Protein AF-0000000087412757 (afdb_homodimer)

Secondary structure (DSSP, 8-state):
-HHHHHHHHHHTEEEEEEEEEEEETTEEEEEETTEEEEE---GGGT---SS--HHHHHHHHHHHHHHHHHHHHHHHHT-EEEEEEEEEEEEEEHHHHHTSSSS-SSEEEEEEEEEEEEEE-GGGHHHHHHHHHHH-HHHHHHHHTT-EEEEEEEE-/-HHHHHHHHGGGEEEEEEEEEEEETTEEEEEETTEEEEE---GGGT---SS--HHHHHHHHHHHHHHHHHHHHHHHHT-EEEEEEEEEEEEEEHHHHHTSSSS-SSEEEEEEEEEEEEEE-GGGHHHHHHHHHHH-HHHHHHHHTT-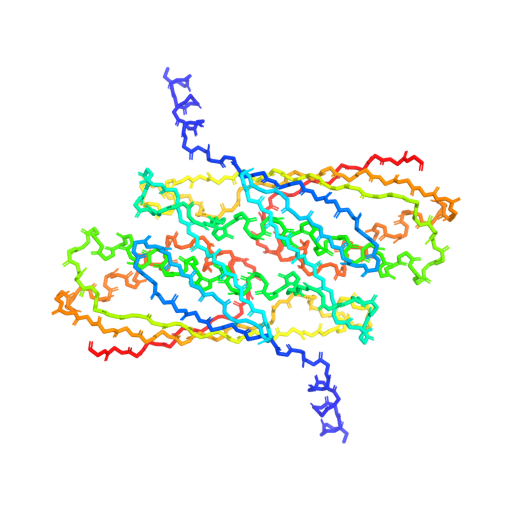EEEEEEEE-

Nearest PDB structures (foldseek):
  2onf-assembly1_B  TM=8.665E-01  e=7.918E-11  Thermoplasma acidophilum
  2opl-assembly1_A  TM=8.112E-01  e=2.663E-11  Geobacter sulfurreducens
  2pn2-assembly1_A-2  TM=8.115E-01  e=3.261E-09  Psychrobacter arcticus 273-4
  6mjn-assembly2_C  TM=7.004E-01  e=3.953E-09  Legionella pneumophila
  9jxc-assembly2_C  TM=6.998E-01  e=2.705E-08  Acinetobacter baumannii

Foldseek 3Di:
DVVVCVVVVVVPDDDWDWDWDDPDQQWIWIDTDPDIDIAWDDVVVRTDPPHHHPQVVLVVVLQVLLVVLLVVVCVVQVWAWPDKDKDKDFDADCCQVVVNDDDHRHTQEMEMEMETETPDDVVCVVVSVVVSCVPRPSNVVCVVVVHHYHYHYDYD/DVVVVVVVVVVPDDDWDWDWDDPDQQWIWIDTDPDIDIAWDDVVVRTDPPHHHPQVVLVVVLQVLLVVLLVVVCVVQVWAWPDKDKDKDFDADCCQVVVNDDDHRHTQEMEMEMETETPDDVVCVVVSVVVSCVPRPSNVVCVVVVHHYHYHYDYD

Sequence (312 aa):
MTQIIENEATKEIRKVRARTEWKGNMETVHHVRDFSFTIDEPEKIGGTNKGPTPLEYVLGSYNGCLQVVIETIARELGIRIANISLESTGNVDRRGMFGTADVSPHFQQIITTIDIAIAEGKEKLDELKEKLYQRCPMYNLIKDAQIKQEIIWNVKMTQIIENEATKEIRKVRARTEWKGNMETVHHVRDFSFTIDEPEKIGGTNKGPTPLEYVLGSYNGCLQVVIETIARELGIRIANISLESTGNVDRRGMFGTADVSPHFQQIITTIDIAIAEGKEKLDELKEKLYQRCPMYNLIKDAQIKQEIIWNVK

Radius of gyration: 19.91 Å; Cα contacts (8 Å, |Δi|>4): 705; chains: 2; bounding box: 53×59×48 Å

Structure (mmCIF, N/CA/C/O backbone):
data_AF-0000000087412757-model_v1
#
loop_
_entity.id
_entity.type
_entity.pdbx_description
1 polymer 'OsmC family protein'
#
loop_
_atom_site.group_PDB
_atom_site.id
_atom_site.type_symbol
_atom_site.label_atom_id
_atom_site.label_alt_id
_atom_site.label_comp_id
_atom_site.label_asym_id
_atom_site.label_entity_id
_atom_site.label_seq_id
_atom_site.pdbx_PDB_ins_code
_atom_site.Cartn_x
_atom_site.Cartn_y
_atom_site.Cartn_z
_atom_site.occupancy
_atom_site.B_iso_or_equiv
_atom_site.auth_seq_id
_atom_site.auth_comp_id
_atom_site.auth_asym_id
_atom_site.auth_atom_id
_atom_site.pdbx_PDB_model_num
ATOM 1 N N . MET A 1 1 ? 11.727 -22.672 28.484 1 28.22 1 MET A N 1
ATOM 2 C CA . MET A 1 1 ? 10.906 -22.984 27.312 1 28.22 1 MET A CA 1
ATOM 3 C C . MET A 1 1 ? 10.32 -21.703 26.703 1 28.22 1 MET A C 1
ATOM 5 O O . MET A 1 1 ? 9.992 -21.672 25.516 1 28.22 1 MET A O 1
ATOM 9 N N . THR A 1 2 ? 9.844 -20.891 27.531 1 35.94 2 THR A N 1
ATOM 10 C CA . THR A 1 2 ? 9.219 -19.625 27.234 1 35.94 2 THR A CA 1
ATOM 11 C C . THR A 1 2 ? 10.203 -18.688 26.547 1 35.94 2 THR A C 1
ATOM 13 O O . THR A 1 2 ? 9.828 -17.953 25.625 1 35.94 2 THR A O 1
ATOM 16 N N . GLN A 1 3 ? 11.312 -18.609 27.016 1 37.16 3 GLN A N 1
ATOM 17 C CA . GLN A 1 3 ? 12.383 -17.734 26.547 1 37.16 3 GLN A CA 1
ATOM 18 C C . GLN A 1 3 ? 12.805 -18.094 25.125 1 37.16 3 GLN A C 1
ATOM 20 O O . GLN A 1 3 ? 13.273 -17.234 24.375 1 37.16 3 GLN A O 1
ATOM 25 N N . ILE A 1 4 ? 12.969 -19.359 24.781 1 37.16 4 ILE A N 1
ATOM 26 C CA . ILE A 1 4 ? 13.352 -19.859 23.469 1 37.16 4 ILE A CA 1
ATOM 27 C C . ILE A 1 4 ? 12.289 -19.469 22.438 1 37.16 4 ILE A C 1
ATOM 29 O O . ILE A 1 4 ? 12.617 -19.156 21.297 1 37.16 4 ILE A O 1
ATOM 33 N N . ILE A 1 5 ? 10.938 -19.5 22.719 1 38.5 5 ILE A N 1
ATOM 34 C CA . ILE A 1 5 ? 9.797 -19.141 21.891 1 38.5 5 ILE A CA 1
ATOM 35 C C . ILE A 1 5 ? 9.82 -17.641 21.609 1 38.5 5 ILE A C 1
ATOM 37 O O . ILE A 1 5 ? 9.438 -17.188 20.516 1 38.5 5 ILE A O 1
ATOM 41 N N . GLU A 1 6 ? 10.016 -16.859 22.609 1 41.53 6 GLU A N 1
ATOM 42 C CA . GLU A 1 6 ? 10.172 -15.414 22.422 1 41.53 6 GLU A CA 1
ATOM 43 C C . GLU A 1 6 ? 11.32 -15.094 21.484 1 41.53 6 GLU A C 1
ATOM 45 O O . GLU A 1 6 ? 11.234 -14.172 20.672 1 41.53 6 GLU A O 1
ATOM 50 N N . ASN A 1 7 ? 12.375 -15.742 21.547 1 45.16 7 ASN A N 1
ATOM 51 C CA . ASN A 1 7 ? 13.609 -15.578 20.781 1 45.16 7 ASN A CA 1
ATOM 52 C C . ASN A 1 7 ? 13.445 -16.031 19.328 1 45.16 7 ASN A C 1
ATOM 54 O O . ASN A 1 7 ? 14 -15.43 18.422 1 45.16 7 ASN A O 1
ATOM 58 N N . GLU A 1 8 ? 12.758 -17.266 19.125 1 42.16 8 GLU A N 1
ATOM 59 C CA . GLU A 1 8 ? 12.461 -17.766 17.781 1 42.16 8 GLU A CA 1
ATOM 60 C C . GLU A 1 8 ? 11.461 -16.859 17.078 1 42.16 8 GLU A C 1
ATOM 62 O O . GLU A 1 8 ? 11.531 -16.688 15.852 1 42.16 8 GLU A O 1
ATOM 67 N N . ALA A 1 9 ? 10.375 -16.5 17.797 1 48.16 9 ALA A N 1
ATOM 68 C CA . ALA A 1 9 ? 9.344 -15.562 17.344 1 48.16 9 ALA A CA 1
ATOM 69 C C . ALA A 1 9 ? 9.969 -14.25 16.859 1 48.16 9 ALA A C 1
ATOM 71 O O . ALA A 1 9 ? 9.523 -13.672 15.867 1 48.16 9 ALA A O 1
ATOM 72 N N . THR A 1 10 ? 10.984 -13.766 17.547 1 59.28 10 THR A N 1
ATOM 73 C CA . THR A 1 10 ? 11.648 -12.523 17.172 1 59.28 10 THR A CA 1
ATOM 74 C C . THR A 1 10 ? 12.414 -12.695 15.867 1 59.28 10 THR A C 1
ATOM 76 O O . THR A 1 10 ? 12.586 -11.734 15.109 1 59.28 10 THR A O 1
ATOM 79 N N . LYS A 1 11 ? 12.68 -14.047 15.672 1 69.12 11 LYS A N 1
ATOM 80 C CA . LYS A 1 11 ? 13.516 -14.305 14.5 1 69.12 11 LYS A CA 1
ATOM 81 C C . LYS A 1 11 ? 12.688 -14.297 13.219 1 69.12 11 LYS A C 1
ATOM 83 O O . LYS A 1 11 ? 13.227 -14.086 12.125 1 69.12 11 LYS A O 1
ATOM 88 N N . GLU A 1 12 ? 11.453 -14.211 13.352 1 90.12 12 GLU A N 1
ATOM 89 C CA . GLU A 1 12 ? 10.609 -14.328 12.172 1 90.12 12 GLU A CA 1
ATOM 90 C C . GLU A 1 12 ? 9.938 -13 11.828 1 90.12 12 GLU A C 1
ATOM 92 O O . GLU A 1 12 ? 9.273 -12.883 10.797 1 90.12 12 GLU A O 1
ATOM 97 N N . ILE A 1 13 ? 10.25 -12.062 12.695 1 95.31 13 ILE A N 1
ATOM 98 C CA . ILE A 1 13 ? 9.648 -10.758 12.461 1 95.31 13 ILE A CA 1
ATOM 99 C C . ILE A 1 13 ? 10.594 -9.906 11.609 1 95.31 13 ILE A C 1
ATOM 101 O O . ILE A 1 13 ? 11.727 -9.641 12 1 95.31 13 ILE A O 1
ATOM 105 N N . ARG A 1 14 ? 10.102 -9.531 10.445 1 96 14 ARG A N 1
ATOM 106 C CA . ARG A 1 14 ? 10.828 -8.609 9.57 1 96 14 ARG A CA 1
ATOM 107 C C . ARG A 1 14 ? 10.422 -7.164 9.836 1 96 14 ARG A C 1
ATOM 109 O O . ARG A 1 14 ? 9.234 -6.855 9.922 1 96 14 ARG A O 1
ATOM 116 N N . LYS A 1 15 ? 11.523 -6.324 9.969 1 97.94 15 LYS A N 1
ATOM 117 C CA . LYS A 1 15 ? 11.273 -4.895 10.109 1 97.94 15 LYS A CA 1
ATOM 118 C C . LYS A 1 15 ? 11.391 -4.18 8.766 1 97.94 15 LYS A C 1
ATOM 120 O O . LYS A 1 15 ? 12.391 -4.328 8.062 1 97.94 15 LYS A O 1
ATOM 125 N N . VAL A 1 16 ? 10.336 -3.465 8.391 1 98.75 16 VAL A N 1
ATOM 126 C CA . VAL A 1 16 ? 10.336 -2.578 7.234 1 98.75 16 VAL A CA 1
ATOM 127 C C . VAL A 1 16 ? 10.438 -1.126 7.695 1 98.75 16 VAL A C 1
ATOM 129 O O . VAL A 1 16 ? 9.727 -0.71 8.617 1 98.75 16 VAL A O 1
ATOM 132 N N . ARG A 1 17 ? 11.352 -0.378 7.074 1 98.88 17 ARG A N 1
ATOM 133 C CA . ARG A 1 17 ? 11.555 1.014 7.461 1 98.88 17 ARG A CA 1
ATOM 134 C C . ARG A 1 17 ? 11.469 1.938 6.25 1 98.88 17 ARG A C 1
ATOM 136 O O . ARG A 1 17 ? 11.977 1.607 5.176 1 98.88 17 ARG A O 1
ATOM 143 N N . ALA A 1 18 ? 10.82 3.051 6.473 1 98.94 18 ALA A N 1
ATOM 144 C CA . ALA A 1 18 ? 10.758 4.094 5.453 1 98.94 18 ALA A CA 1
ATOM 145 C C . ALA A 1 18 ? 10.969 5.477 6.07 1 98.94 18 ALA A C 1
ATOM 147 O O . ALA A 1 18 ? 10.328 5.824 7.062 1 98.94 18 ALA A O 1
ATOM 148 N N . ARG A 1 19 ? 11.867 6.203 5.473 1 98.94 19 ARG A N 1
ATOM 149 C CA . ARG A 1 19 ? 12.109 7.598 5.832 1 98.94 19 ARG A CA 1
ATOM 150 C C . ARG A 1 19 ? 11.664 8.531 4.715 1 98.94 19 ARG A C 1
ATOM 152 O O . ARG A 1 19 ? 11.961 8.297 3.541 1 98.94 19 ARG A O 1
ATOM 159 N N . THR A 1 20 ? 11.016 9.555 5.129 1 98.88 20 THR A N 1
ATOM 160 C CA . THR A 1 20 ? 10.414 10.438 4.133 1 98.88 20 THR A CA 1
ATOM 161 C C . THR A 1 20 ? 10.898 11.867 4.312 1 98.88 20 THR A C 1
ATOM 163 O O . THR A 1 20 ? 10.898 12.391 5.43 1 98.88 20 THR A O 1
ATOM 166 N N . GLU A 1 21 ? 11.242 12.414 3.211 1 98.56 21 GLU A N 1
ATOM 167 C CA . GLU A 1 21 ? 11.609 13.82 3.137 1 98.56 21 GLU A CA 1
ATOM 168 C C . GLU A 1 21 ? 10.57 14.625 2.35 1 98.56 21 GLU A C 1
ATOM 170 O O . GLU A 1 21 ? 10.125 14.188 1.287 1 98.56 21 GLU A O 1
ATOM 175 N N . TRP A 1 22 ? 10.297 15.742 2.896 1 98.62 22 TRP A N 1
ATOM 176 C CA . TRP A 1 22 ? 9.344 16.656 2.268 1 98.62 22 TRP A CA 1
ATOM 177 C C . TRP A 1 22 ? 10.047 17.594 1.3 1 98.62 22 TRP A C 1
ATOM 179 O O . TRP A 1 22 ? 11.078 18.188 1.64 1 98.62 22 TRP A O 1
ATOM 189 N N . LYS A 1 23 ? 9.461 17.734 0.087 1 98.31 23 LYS A N 1
ATOM 190 C CA . LYS A 1 23 ? 10.055 18.625 -0.91 1 98.31 23 LYS A CA 1
ATOM 191 C C . LYS A 1 23 ? 9.148 19.812 -1.19 1 98.31 23 LYS A C 1
ATOM 193 O O . LYS A 1 23 ? 9.477 20.672 -2.01 1 98.31 23 LYS A O 1
ATOM 198 N N . GLY A 1 24 ? 8.016 19.844 -0.51 1 97.06 24 GLY A N 1
ATOM 199 C CA . GLY A 1 24 ? 7.027 20.875 -0.76 1 97.06 24 GLY A CA 1
ATOM 200 C C . GLY A 1 24 ? 6.008 20.484 -1.816 1 97.06 24 GLY A C 1
ATOM 201 O O . GLY A 1 24 ? 6.238 19.562 -2.6 1 97.06 24 GLY A O 1
ATOM 202 N N . ASN A 1 25 ? 4.82 21.125 -1.763 1 97.75 25 ASN A N 1
ATOM 203 C CA . ASN A 1 25 ? 3.77 20.953 -2.76 1 97.75 25 ASN A CA 1
ATOM 204 C C . ASN A 1 25 ? 3.396 19.484 -2.93 1 97.75 25 ASN A C 1
ATOM 206 O O . ASN A 1 25 ? 3.348 18.969 -4.051 1 97.75 25 ASN A O 1
ATOM 210 N N . MET A 1 26 ? 3.305 18.766 -1.856 1 98.25 26 MET A N 1
ATOM 211 C CA . MET A 1 26 ? 2.809 17.406 -1.747 1 98.25 26 MET A CA 1
ATOM 212 C C . MET A 1 26 ? 3.83 16.406 -2.287 1 98.25 26 MET A C 1
ATOM 214 O O . MET A 1 26 ? 3.586 15.203 -2.287 1 98.25 26 MET A O 1
ATOM 218 N N . GLU A 1 27 ? 5.012 16.969 -2.764 1 98.81 27 GLU A N 1
ATOM 219 C CA . GLU A 1 27 ? 6.078 16.078 -3.221 1 98.81 27 GLU A CA 1
ATOM 220 C C . GLU A 1 27 ? 6.914 15.57 -2.049 1 98.81 27 GLU A C 1
ATOM 222 O O . GLU A 1 27 ? 7.297 16.344 -1.171 1 98.81 27 GLU A O 1
ATOM 227 N N . THR A 1 28 ? 7.145 14.25 -2.057 1 98.88 28 THR A N 1
ATOM 228 C CA . THR A 1 28 ? 7.988 13.641 -1.034 1 98.88 28 THR A CA 1
ATOM 229 C C . THR A 1 28 ? 8.93 12.609 -1.651 1 98.88 28 THR A C 1
ATOM 231 O O . THR A 1 28 ? 8.609 12.016 -2.684 1 98.88 28 THR A O 1
ATOM 234 N N . VAL A 1 29 ? 10.07 12.445 -1.007 1 98.94 29 VAL A N 1
ATOM 235 C CA . VAL A 1 29 ? 11.008 11.383 -1.348 1 98.94 29 VAL A CA 1
ATOM 236 C C . VAL A 1 29 ? 11.086 10.367 -0.205 1 98.94 29 VAL A C 1
ATOM 238 O O . VAL A 1 29 ? 11.234 10.75 0.959 1 98.94 29 VAL A O 1
ATOM 241 N N . HIS A 1 30 ? 10.984 9.133 -0.553 1 98.94 30 HIS A N 1
ATOM 242 C CA . HIS A 1 30 ? 10.945 8.047 0.415 1 98.94 30 HIS A CA 1
ATOM 243 C C . HIS A 1 30 ? 12.164 7.137 0.268 1 98.94 30 HIS A C 1
ATOM 245 O O . HIS A 1 30 ? 12.461 6.664 -0.832 1 98.94 30 HIS A O 1
ATOM 251 N N . HIS A 1 31 ? 12.797 6.949 1.371 1 98.94 31 HIS A N 1
ATOM 252 C CA . HIS A 1 31 ? 13.984 6.105 1.414 1 98.94 31 HIS A CA 1
ATOM 253 C C . HIS A 1 31 ? 13.703 4.789 2.127 1 98.94 31 HIS A C 1
ATOM 255 O O . HIS A 1 31 ? 13.242 4.785 3.273 1 98.94 31 HIS A O 1
ATOM 261 N N . VAL A 1 32 ? 13.984 3.672 1.421 1 98.81 32 VAL A N 1
ATOM 262 C CA . VAL A 1 32 ? 13.859 2.32 1.96 1 98.81 32 VAL A CA 1
ATOM 263 C C . VAL A 1 32 ? 15.102 1.508 1.601 1 98.81 32 VAL A C 1
ATOM 265 O O . VAL A 1 32 ? 15.422 1.339 0.422 1 98.81 32 VAL A O 1
ATOM 268 N N . ARG A 1 33 ? 15.773 0.99 2.57 1 97.94 33 ARG A N 1
ATOM 269 C CA . ARG A 1 33 ? 17.062 0.345 2.371 1 97.94 33 ARG A CA 1
ATOM 270 C C . ARG A 1 33 ? 17.969 1.188 1.471 1 97.94 33 ARG A C 1
ATOM 272 O O . ARG A 1 33 ? 18.406 2.271 1.862 1 97.94 33 ARG A O 1
ATOM 279 N N . ASP A 1 34 ? 18.359 0.656 0.34 1 97.94 34 ASP A N 1
ATOM 280 C CA . ASP A 1 34 ? 19.266 1.346 -0.564 1 97.94 34 ASP A CA 1
ATOM 281 C C . ASP A 1 34 ? 18.516 1.969 -1.737 1 97.94 34 ASP A C 1
ATOM 283 O O . ASP A 1 34 ? 19.125 2.324 -2.752 1 97.94 34 ASP A O 1
ATOM 287 N N . PHE A 1 35 ? 17.203 2.109 -1.614 1 98.88 35 PHE A N 1
ATOM 288 C CA . PHE A 1 35 ? 16.375 2.646 -2.691 1 98.88 35 PHE A CA 1
ATOM 289 C C . PHE A 1 35 ? 15.695 3.936 -2.258 1 98.88 35 PHE A C 1
ATOM 291 O O . PHE A 1 35 ? 15.633 4.242 -1.064 1 98.88 35 PHE A O 1
ATOM 298 N N . SER A 1 36 ? 15.273 4.691 -3.262 1 98.88 36 SER A N 1
ATOM 299 C CA . SER A 1 36 ? 14.414 5.848 -3.033 1 98.88 36 SER A CA 1
ATOM 300 C C . SER A 1 36 ? 13.383 6 -4.148 1 98.88 36 SER A C 1
ATOM 302 O O . SER A 1 36 ? 13.594 5.52 -5.262 1 98.88 36 SER A O 1
ATOM 304 N N . PHE A 1 37 ? 12.266 6.578 -3.807 1 98.94 37 PHE A N 1
ATOM 305 C CA . PHE A 1 37 ? 11.25 6.875 -4.809 1 98.94 37 PHE A CA 1
ATOM 306 C C . PHE A 1 37 ? 10.469 8.125 -4.434 1 98.94 37 PHE A C 1
ATOM 308 O O . PHE A 1 37 ? 10.43 8.516 -3.266 1 98.94 37 PHE A O 1
ATOM 315 N N . THR A 1 38 ? 9.883 8.734 -5.496 1 98.94 38 THR A N 1
ATOM 316 C CA . THR A 1 38 ? 9.148 9.984 -5.336 1 98.94 38 THR A CA 1
ATOM 317 C C . THR A 1 38 ? 7.645 9.742 -5.371 1 98.94 38 THR A C 1
ATOM 319 O O . THR A 1 38 ? 7.156 8.969 -6.199 1 98.94 38 THR A O 1
ATOM 322 N N . ILE A 1 39 ? 6.957 10.312 -4.406 1 98.94 39 ILE A N 1
ATOM 323 C CA . ILE A 1 39 ? 5.5 10.383 -4.422 1 98.94 39 ILE A CA 1
ATOM 324 C C . ILE A 1 39 ? 5.059 11.828 -4.66 1 98.94 39 ILE A C 1
ATOM 326 O O . ILE A 1 39 ? 5.66 12.766 -4.133 1 98.94 39 ILE A O 1
ATOM 330 N N . ASP A 1 40 ? 4.051 11.977 -5.527 1 98.88 40 ASP A N 1
ATOM 331 C CA . ASP A 1 40 ? 3.504 13.305 -5.777 1 98.88 40 ASP A CA 1
ATOM 332 C C . ASP A 1 40 ? 2.029 13.227 -6.168 1 98.88 40 ASP A C 1
ATOM 334 O O . ASP A 1 40 ? 1.481 12.133 -6.324 1 98.88 40 ASP A O 1
ATOM 338 N N . GLU A 1 41 ? 1.412 14.359 -6.156 1 98.62 41 GLU A N 1
ATOM 339 C CA . GLU A 1 41 ? 0.028 14.477 -6.605 1 98.62 41 GLU A CA 1
ATOM 340 C C . GLU A 1 41 ? -0.06 15.273 -7.906 1 98.62 41 GLU A C 1
ATOM 342 O O . GLU A 1 41 ? 0.86 16.016 -8.25 1 98.62 41 GLU A O 1
ATOM 347 N N . PRO A 1 42 ? -1.193 15.078 -8.617 1 97.94 42 PRO A N 1
ATOM 348 C CA . PRO A 1 42 ? -1.396 15.883 -9.82 1 97.94 42 PRO A CA 1
ATOM 349 C C . PRO A 1 42 ? -1.463 17.375 -9.531 1 97.94 42 PRO A C 1
ATOM 351 O O . PRO A 1 42 ? -1.832 17.781 -8.422 1 97.94 42 PRO A O 1
ATOM 354 N N . GLU A 1 43 ? -1.2 18.172 -10.539 1 97.81 43 GLU A N 1
ATOM 355 C CA . GLU A 1 43 ? -1.201 19.625 -10.383 1 97.81 43 GLU A CA 1
ATOM 356 C C . GLU A 1 43 ? -2.586 20.141 -10 1 97.81 43 GLU A C 1
ATOM 358 O O . GLU A 1 43 ? -2.711 21.109 -9.25 1 97.81 43 GLU A O 1
ATOM 363 N N . LYS A 1 44 ? -3.623 19.5 -10.445 1 95.69 44 LYS A N 1
ATOM 364 C CA . LYS A 1 44 ? -5 19.953 -10.258 1 95.69 44 LYS A CA 1
ATOM 365 C C . LYS A 1 44 ? -5.367 19.969 -8.773 1 95.69 44 LYS A C 1
ATOM 367 O O . LYS A 1 44 ? -6.285 20.688 -8.367 1 95.69 44 LYS A O 1
ATOM 372 N N . ILE A 1 45 ? -4.578 19.219 -7.969 1 94.25 45 ILE A N 1
ATOM 373 C CA . ILE A 1 45 ? -4.938 19.203 -6.555 1 94.25 45 ILE A CA 1
ATOM 374 C C . ILE A 1 45 ? -3.781 19.75 -5.723 1 94.25 45 ILE A C 1
ATOM 376 O O . ILE A 1 45 ? -3.729 19.531 -4.508 1 94.25 45 ILE A O 1
ATOM 380 N N . GLY A 1 46 ? -2.807 20.312 -6.387 1 96 46 GLY A N 1
ATOM 381 C CA . GLY A 1 46 ? -1.812 21.078 -5.641 1 96 46 GLY A CA 1
ATOM 382 C C . GLY A 1 46 ? -0.424 20.469 -5.711 1 96 46 GLY A C 1
ATOM 383 O O . GLY A 1 46 ? 0.534 21.031 -5.184 1 96 46 GLY A O 1
ATOM 384 N N . GLY A 1 47 ? -0.275 19.312 -6.375 1 98.31 47 GLY A N 1
ATOM 385 C CA . GLY A 1 47 ? 1.034 18.703 -6.535 1 98.31 47 GLY A CA 1
ATOM 386 C C . GLY A 1 47 ? 1.792 19.219 -7.742 1 98.31 47 GLY A C 1
ATOM 387 O O . GLY A 1 47 ? 1.448 20.266 -8.297 1 98.31 47 GLY A O 1
ATOM 388 N N . THR A 1 48 ? 2.953 18.484 -8.07 1 98.5 48 THR A N 1
ATOM 389 C CA . THR A 1 48 ? 3.791 18.875 -9.195 1 98.5 48 THR A CA 1
ATOM 390 C C . THR A 1 48 ? 3.879 17.734 -10.219 1 98.5 48 THR A C 1
ATOM 392 O O . THR A 1 48 ? 4.613 17.844 -11.203 1 98.5 48 THR A O 1
ATOM 395 N N . ASN A 1 49 ? 3.23 16.672 -9.992 1 98.56 49 ASN A N 1
ATOM 396 C CA . ASN A 1 49 ? 3.121 15.516 -10.883 1 98.56 49 ASN A CA 1
ATOM 397 C C . ASN A 1 49 ? 4.492 14.945 -11.227 1 98.56 49 ASN A C 1
ATOM 399 O O . ASN A 1 49 ? 4.758 14.609 -12.383 1 98.56 49 ASN A O 1
ATOM 403 N N . LYS A 1 50 ? 5.336 14.766 -10.25 1 98.69 50 LYS A N 1
ATOM 404 C CA . LYS A 1 50 ? 6.691 14.281 -10.492 1 98.69 50 LYS A CA 1
ATOM 405 C C . LYS A 1 50 ? 6.82 12.805 -10.125 1 98.69 50 LYS A C 1
ATOM 407 O O . LYS A 1 50 ? 7.895 12.219 -10.266 1 98.69 50 LYS A O 1
ATOM 412 N N . GLY A 1 51 ? 5.77 12.211 -9.688 1 98.81 51 GLY A N 1
ATOM 413 C CA . GLY A 1 51 ? 5.715 10.797 -9.352 1 98.81 51 GLY A CA 1
ATOM 414 C C . GLY A 1 51 ? 4.301 10.281 -9.156 1 98.81 51 GLY A C 1
ATOM 415 O O . GLY A 1 51 ? 3.346 11.062 -9.18 1 98.81 51 GLY A O 1
ATOM 416 N N . PRO A 1 52 ? 4.164 8.953 -9.016 1 98.94 52 PRO A N 1
ATOM 417 C CA . PRO A 1 52 ? 2.854 8.375 -8.695 1 98.94 52 PRO A CA 1
ATOM 418 C C . PRO A 1 52 ? 2.295 8.891 -7.371 1 98.94 52 PRO A C 1
ATOM 420 O O . PRO A 1 52 ? 3.055 9.328 -6.504 1 98.94 52 PRO A O 1
ATOM 423 N N . THR A 1 53 ? 1.003 8.898 -7.234 1 98.88 53 THR A N 1
ATOM 424 C CA . THR A 1 53 ? 0.353 9.156 -5.957 1 98.88 53 THR A CA 1
ATOM 425 C C . THR A 1 53 ? 0.562 7.988 -4.996 1 98.88 53 THR A C 1
ATOM 427 O O . THR A 1 53 ? 0.963 6.898 -5.414 1 98.88 53 THR A O 1
ATOM 430 N N . PRO A 1 54 ? 0.306 8.227 -3.697 1 98.94 54 PRO A N 1
ATOM 431 C CA . PRO A 1 54 ? 0.412 7.109 -2.754 1 98.94 54 PRO A CA 1
ATOM 432 C C . PRO A 1 54 ? -0.439 5.906 -3.162 1 98.94 54 PRO A C 1
ATOM 434 O O . PRO A 1 54 ? 0.043 4.773 -3.152 1 98.94 54 PRO A O 1
ATOM 437 N N . LEU A 1 55 ? -1.671 6.102 -3.604 1 98.94 55 LEU A N 1
ATOM 438 C CA . LEU A 1 55 ? -2.582 4.996 -3.883 1 98.94 55 LEU A CA 1
ATOM 439 C C . LEU A 1 55 ? -2.211 4.301 -5.188 1 98.94 55 LEU A C 1
ATOM 441 O O . LEU A 1 55 ? -2.465 3.107 -5.355 1 98.94 55 LEU A O 1
ATOM 445 N N . GLU A 1 56 ? -1.561 5.031 -6.105 1 98.94 56 GLU A N 1
ATOM 446 C CA . GLU A 1 56 ? -1.02 4.391 -7.305 1 98.94 56 GLU A CA 1
ATOM 447 C C . GLU A 1 56 ? 0.108 3.426 -6.949 1 98.94 56 GLU A C 1
ATOM 449 O O . GLU A 1 56 ? 0.163 2.311 -7.473 1 98.94 56 GLU A O 1
ATOM 454 N N . TYR A 1 57 ? 0.994 3.846 -6.051 1 98.94 57 TYR A N 1
ATOM 455 C CA . TYR A 1 57 ? 2.027 2.941 -5.562 1 98.94 57 TYR A CA 1
ATOM 456 C C . TYR A 1 57 ? 1.412 1.741 -4.852 1 98.94 57 TYR A C 1
ATOM 458 O O . TYR A 1 57 ? 1.877 0.61 -5.012 1 98.94 57 TYR A O 1
ATOM 466 N N . VAL A 1 58 ? 0.396 1.967 -4.051 1 98.94 58 VAL A N 1
ATOM 467 C CA . VAL A 1 58 ? -0.246 0.894 -3.299 1 98.94 58 VAL A CA 1
ATOM 468 C C . VAL A 1 58 ? -0.837 -0.132 -4.262 1 98.94 58 VAL A C 1
ATOM 470 O O . VAL A 1 58 ? -0.646 -1.338 -4.09 1 98.94 58 VAL A O 1
ATOM 473 N N . LEU A 1 59 ? -1.513 0.348 -5.301 1 98.94 59 LEU A N 1
ATOM 474 C CA . LEU A 1 59 ? -2.131 -0.577 -6.242 1 98.94 59 LEU A CA 1
ATOM 475 C C . LEU A 1 59 ? -1.068 -1.343 -7.027 1 98.94 59 LEU A C 1
ATOM 477 O O . LEU A 1 59 ? -1.213 -2.543 -7.266 1 98.94 59 LEU A O 1
ATOM 481 N N . GLY A 1 60 ? -0.02 -0.671 -7.469 1 98.94 60 GLY A N 1
ATOM 482 C CA . GLY A 1 60 ? 1.098 -1.375 -8.078 1 98.94 60 GLY A CA 1
ATOM 483 C C . GLY A 1 60 ? 1.728 -2.404 -7.16 1 98.94 60 GLY A C 1
ATOM 484 O O . GLY A 1 60 ? 2.086 -3.498 -7.598 1 98.94 60 GLY A O 1
ATOM 485 N N . SER A 1 61 ? 1.873 -2.043 -5.898 1 98.94 61 SER A N 1
ATOM 486 C CA . SER A 1 61 ? 2.439 -2.951 -4.906 1 98.94 61 SER A CA 1
ATOM 487 C C . SER A 1 61 ? 1.536 -4.156 -4.68 1 98.94 61 SER A C 1
ATOM 489 O O . SER A 1 61 ? 2.02 -5.262 -4.426 1 98.94 61 SER A O 1
ATOM 491 N N . TYR A 1 62 ? 0.219 -3.936 -4.73 1 98.94 62 TYR A N 1
ATOM 492 C CA . TYR A 1 62 ? -0.759 -5.016 -4.699 1 98.94 62 TYR A CA 1
ATOM 493 C C . TYR A 1 62 ? -0.497 -6.023 -5.812 1 98.94 62 TYR A C 1
ATOM 495 O O . TYR A 1 62 ? -0.363 -7.223 -5.555 1 98.94 62 TYR A O 1
ATOM 503 N N . ASN A 1 63 ? -0.324 -5.523 -7.059 1 98.94 63 ASN A N 1
ATOM 504 C CA . ASN A 1 63 ? 0.023 -6.391 -8.18 1 98.94 63 ASN A CA 1
ATOM 505 C C . ASN A 1 63 ? 1.34 -7.121 -7.934 1 98.94 63 ASN A C 1
ATOM 507 O O . ASN A 1 63 ? 1.43 -8.336 -8.141 1 98.94 63 ASN A O 1
ATOM 511 N N . GLY A 1 64 ? 2.33 -6.34 -7.527 1 98.94 64 GLY A N 1
ATOM 512 C CA . GLY A 1 64 ? 3.645 -6.922 -7.297 1 98.94 64 GLY A CA 1
ATOM 513 C C . GLY A 1 64 ? 3.643 -8 -6.23 1 98.94 64 GLY A C 1
ATOM 514 O O . GLY A 1 64 ? 4.316 -9.023 -6.375 1 98.94 64 GLY A O 1
ATOM 515 N N . CYS A 1 65 ? 2.885 -7.781 -5.188 1 98.94 65 CYS A N 1
ATOM 516 C CA . CYS A 1 65 ? 2.791 -8.75 -4.102 1 98.94 65 CYS A CA 1
ATOM 517 C C . CYS A 1 65 ? 2.137 -10.039 -4.578 1 98.94 65 CYS A C 1
ATOM 519 O O . CYS A 1 65 ? 2.609 -11.133 -4.262 1 98.94 65 CYS A O 1
ATOM 521 N N . LEU A 1 66 ? 1.02 -9.914 -5.316 1 98.94 66 LEU A N 1
ATOM 522 C CA . LEU A 1 66 ? 0.394 -11.086 -5.918 1 98.94 66 LEU A CA 1
ATOM 523 C C . LEU A 1 66 ? 1.401 -11.867 -6.75 1 98.94 66 LEU A C 1
ATOM 525 O O . LEU A 1 66 ? 1.511 -13.094 -6.609 1 98.94 66 LEU A O 1
ATOM 529 N N . GLN A 1 67 ? 2.141 -11.172 -7.59 1 98.81 67 GLN A N 1
ATOM 530 C CA . GLN A 1 67 ? 3.076 -11.828 -8.492 1 98.81 67 GLN A CA 1
ATOM 531 C C . GLN A 1 67 ? 4.188 -12.531 -7.723 1 98.81 67 GLN A C 1
ATOM 533 O O . GLN A 1 67 ? 4.562 -13.664 -8.055 1 98.81 67 GLN A O 1
ATOM 538 N N . VAL A 1 68 ? 4.719 -11.883 -6.684 1 98.75 68 VAL A N 1
ATOM 539 C CA . VAL A 1 68 ? 5.781 -12.453 -5.867 1 98.75 68 VAL A CA 1
ATOM 540 C C . VAL A 1 68 ? 5.293 -13.75 -5.215 1 98.75 68 VAL A C 1
ATOM 542 O O . VAL A 1 68 ? 5.98 -14.773 -5.262 1 98.75 68 VAL A O 1
ATOM 545 N N . VAL A 1 69 ? 4.129 -13.703 -4.641 1 98.81 69 VAL A N 1
ATOM 546 C CA . VAL A 1 69 ? 3.621 -14.859 -3.91 1 98.81 69 VAL A CA 1
ATOM 547 C C . VAL A 1 69 ? 3.234 -15.969 -4.89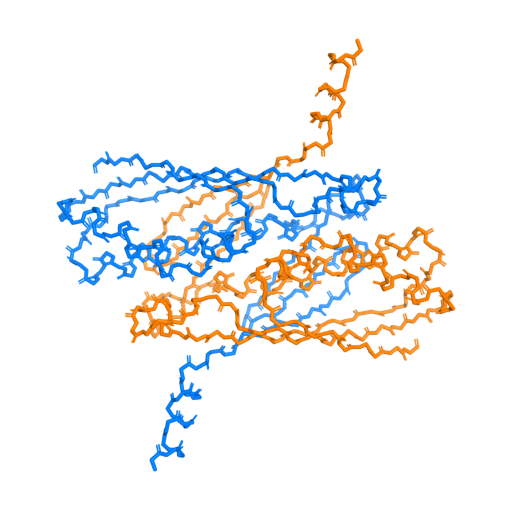1 1 98.81 69 VAL A C 1
ATOM 549 O O . VAL A 1 69 ? 3.477 -17.141 -4.633 1 98.81 69 VAL A O 1
ATOM 552 N N . ILE A 1 70 ? 2.67 -15.633 -6.059 1 98.88 70 ILE A N 1
ATOM 553 C CA . ILE A 1 70 ? 2.371 -16.609 -7.098 1 98.88 70 ILE A CA 1
ATOM 554 C C . ILE A 1 70 ? 3.645 -17.359 -7.484 1 98.88 70 ILE A C 1
ATOM 556 O O . ILE A 1 70 ? 3.662 -18.594 -7.527 1 98.88 70 ILE A O 1
ATOM 560 N N . GLU A 1 71 ? 4.703 -16.656 -7.707 1 98.56 71 GLU A N 1
ATOM 561 C CA . GLU A 1 71 ? 5.957 -17.281 -8.109 1 98.56 71 GLU A CA 1
ATOM 562 C C . GLU A 1 71 ? 6.516 -18.156 -6.988 1 98.56 71 GLU A C 1
ATOM 564 O O . GLU A 1 71 ? 7.051 -19.234 -7.246 1 98.56 71 GLU A O 1
ATOM 569 N N . THR A 1 72 ? 6.434 -17.688 -5.754 1 98.5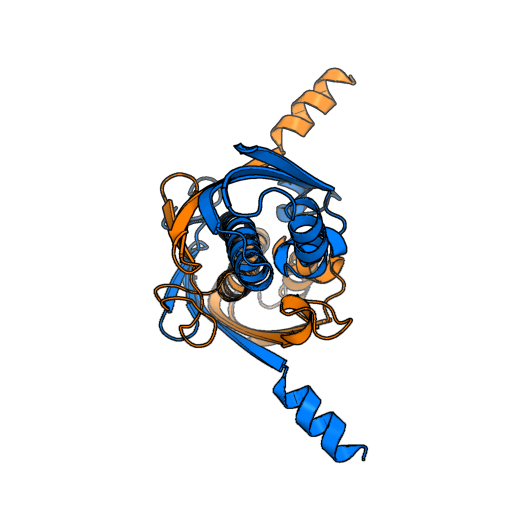 72 THR A N 1
ATOM 570 C CA . THR A 1 72 ? 6.91 -18.438 -4.602 1 98.5 72 THR A CA 1
ATOM 571 C C . THR A 1 72 ? 6.18 -19.781 -4.492 1 98.5 72 THR A C 1
ATOM 573 O O . THR A 1 72 ? 6.816 -20.828 -4.398 1 98.5 72 THR A O 1
ATOM 576 N N . ILE A 1 73 ? 4.875 -19.734 -4.566 1 98.75 73 ILE A N 1
ATOM 577 C CA . ILE A 1 73 ? 4.055 -20.922 -4.422 1 98.75 73 ILE A CA 1
ATOM 578 C C . ILE A 1 73 ? 4.246 -21.828 -5.633 1 98.75 73 ILE A C 1
ATOM 580 O O . ILE A 1 73 ? 4.297 -23.062 -5.5 1 98.75 73 ILE A O 1
ATOM 584 N N . ALA A 1 74 ? 4.359 -21.219 -6.852 1 98.69 74 ALA A N 1
ATOM 585 C CA . ALA A 1 74 ? 4.605 -22.016 -8.055 1 98.69 74 ALA A CA 1
ATOM 586 C C . ALA A 1 74 ? 5.883 -22.828 -7.918 1 98.69 74 ALA A C 1
ATOM 588 O O . ALA A 1 74 ? 5.906 -24.016 -8.25 1 98.69 74 ALA A O 1
ATOM 589 N N . ARG A 1 75 ? 6.871 -22.219 -7.402 1 97.88 75 ARG A N 1
ATOM 590 C CA . ARG A 1 75 ? 8.141 -22.906 -7.184 1 97.88 75 ARG A CA 1
ATOM 591 C C . ARG A 1 75 ? 7.969 -24.062 -6.199 1 97.88 75 ARG A C 1
ATOM 593 O O . ARG A 1 75 ? 8.477 -25.172 -6.43 1 97.88 75 ARG A O 1
ATOM 600 N N . GLU A 1 76 ? 7.266 -23.828 -5.141 1 98.19 76 GLU A N 1
ATOM 601 C CA . GLU A 1 76 ? 7.031 -24.844 -4.117 1 98.19 76 GLU A CA 1
ATOM 602 C C . GLU A 1 76 ? 6.262 -26.031 -4.684 1 98.19 76 GLU A C 1
ATOM 604 O O . GLU A 1 76 ? 6.48 -27.172 -4.266 1 98.19 76 GLU A O 1
ATOM 609 N N . LEU A 1 77 ? 5.395 -25.766 -5.645 1 98.5 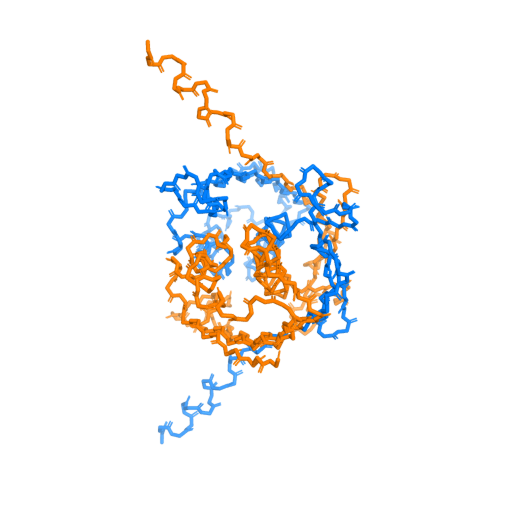77 LEU A N 1
ATOM 610 C CA . LEU A 1 77 ? 4.492 -26.781 -6.164 1 98.5 77 LEU A CA 1
ATOM 611 C C . LEU A 1 77 ? 5.059 -27.406 -7.438 1 98.5 77 LEU A C 1
ATOM 613 O O . LEU A 1 77 ? 4.465 -28.344 -7.992 1 98.5 77 LEU A O 1
ATOM 617 N N . GLY A 1 78 ? 6.18 -26.859 -7.938 1 98.31 78 GLY A N 1
ATOM 618 C CA . GLY A 1 78 ? 6.773 -27.359 -9.172 1 98.31 78 GLY A CA 1
ATOM 619 C C . GLY A 1 78 ? 6.031 -26.906 -10.414 1 98.31 78 GLY A C 1
ATOM 620 O O . GLY A 1 78 ? 6.027 -27.609 -11.43 1 98.31 78 GLY A O 1
ATOM 621 N N . ILE A 1 79 ? 5.281 -25.844 -10.359 1 98.62 79 ILE A N 1
ATOM 622 C CA . ILE A 1 79 ? 4.594 -25.25 -11.5 1 98.62 79 ILE A CA 1
ATOM 623 C C . ILE A 1 79 ? 5.559 -24.359 -12.281 1 98.62 79 ILE A C 1
ATOM 625 O O . I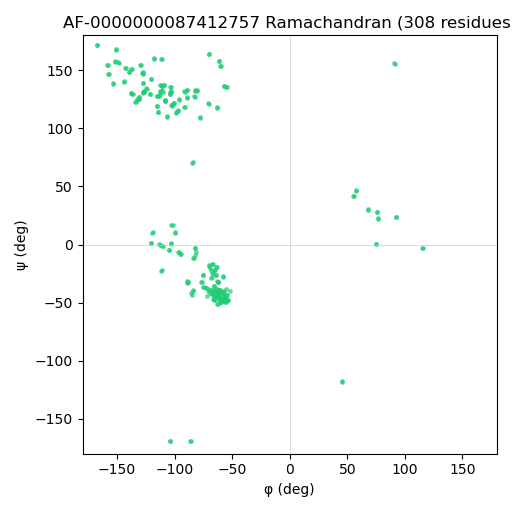LE A 1 79 ? 6.254 -23.531 -11.695 1 98.62 79 ILE A O 1
ATOM 629 N N . ARG A 1 80 ? 5.641 -24.609 -13.57 1 98.56 80 ARG A N 1
ATOM 630 C CA . ARG A 1 80 ? 6.461 -23.75 -14.414 1 98.56 80 ARG A CA 1
ATOM 631 C C . ARG A 1 80 ? 5.605 -22.719 -15.141 1 98.56 80 ARG A C 1
ATOM 633 O O . ARG A 1 80 ? 4.805 -23.062 -16.016 1 98.56 80 ARG A O 1
ATOM 640 N N . ILE A 1 81 ? 5.801 -21.453 -14.789 1 98.44 81 ILE A N 1
ATOM 641 C CA . ILE A 1 81 ? 5.074 -20.344 -15.398 1 98.44 81 ILE A CA 1
ATOM 642 C C . ILE A 1 81 ? 5.832 -19.844 -16.625 1 98.44 81 ILE A C 1
ATOM 644 O O . ILE A 1 81 ? 7.031 -19.562 -16.562 1 98.44 81 ILE A O 1
ATOM 648 N N . ALA A 1 82 ? 5.152 -19.797 -17.703 1 98.38 82 ALA A N 1
ATOM 649 C CA . ALA A 1 82 ? 5.75 -19.281 -18.938 1 98.38 82 ALA A CA 1
ATOM 650 C C . ALA A 1 82 ? 5.648 -17.766 -19 1 98.38 82 ALA A C 1
ATOM 652 O O . ALA A 1 82 ? 6.578 -17.094 -19.469 1 98.38 82 ALA A O 1
ATOM 653 N N . ASN A 1 83 ? 4.535 -17.297 -18.641 1 98.38 83 ASN A N 1
ATOM 654 C CA . ASN A 1 83 ? 4.309 -15.852 -18.609 1 98.38 83 ASN A CA 1
ATOM 655 C C . ASN A 1 83 ? 3.162 -15.484 -17.672 1 98.38 83 ASN A C 1
ATOM 657 O O . ASN A 1 83 ? 2.242 -16.281 -17.469 1 98.38 83 ASN A O 1
ATOM 661 N N . ILE A 1 84 ? 3.283 -14.25 -17.203 1 98.75 84 ILE A N 1
ATOM 662 C CA . ILE A 1 84 ? 2.213 -13.742 -16.344 1 98.75 84 ILE A CA 1
ATOM 663 C C . ILE A 1 84 ? 2.154 -12.219 -16.438 1 98.75 84 ILE A C 1
ATOM 665 O O . ILE A 1 84 ? 3.189 -11.555 -16.516 1 98.75 84 ILE A O 1
ATOM 669 N N . SER A 1 85 ? 1.038 -11.664 -16.5 1 98.75 85 SER A N 1
ATOM 670 C CA . SER A 1 85 ? 0.782 -10.227 -16.422 1 98.75 85 SER A CA 1
ATOM 671 C C . SER A 1 85 ? -0.45 -9.922 -15.586 1 98.75 85 SER A C 1
ATOM 673 O O . SER A 1 85 ? -1.358 -10.75 -15.484 1 98.75 85 SER A O 1
ATOM 675 N N . LEU A 1 86 ? -0.439 -8.828 -14.938 1 98.94 86 LEU A N 1
ATOM 676 C CA . LEU A 1 86 ? -1.564 -8.398 -14.117 1 98.94 86 LEU A CA 1
ATOM 677 C C . LEU A 1 86 ? -2.006 -6.988 -14.484 1 98.94 86 LEU A C 1
ATOM 679 O O . LEU A 1 86 ? -1.175 -6.141 -14.82 1 98.94 86 LEU A O 1
ATOM 683 N N . GLU A 1 87 ? -3.26 -6.719 -14.352 1 98.94 87 GLU A N 1
ATOM 684 C CA . GLU A 1 87 ? -3.855 -5.387 -14.414 1 98.94 87 GLU A CA 1
ATOM 685 C C . GLU A 1 87 ? -4.914 -5.207 -13.328 1 98.94 87 GLU A C 1
ATOM 687 O O . GLU A 1 87 ? -5.797 -6.051 -13.172 1 98.94 87 GLU A O 1
ATOM 692 N N . SER A 1 88 ? -4.777 -4.129 -12.641 1 98.94 88 SER A N 1
ATOM 693 C CA . SER A 1 88 ? -5.746 -3.844 -11.586 1 98.94 88 SER A CA 1
ATOM 694 C C . SER A 1 88 ? -6.34 -2.445 -11.742 1 98.94 88 SER A C 1
ATOM 696 O O . SER A 1 88 ? -5.664 -1.532 -12.227 1 98.94 88 SER A O 1
ATOM 698 N N . THR A 1 89 ? -7.582 -2.352 -11.359 1 98.94 89 THR A N 1
ATOM 699 C CA . THR A 1 89 ? -8.281 -1.081 -11.227 1 98.94 89 THR A CA 1
ATOM 700 C C . THR A 1 89 ? -8.906 -0.947 -9.836 1 98.94 89 THR A C 1
ATOM 702 O O . THR A 1 89 ? -9.547 -1.877 -9.352 1 98.94 89 THR A O 1
ATOM 705 N N . GLY A 1 90 ? -8.68 0.187 -9.219 1 98.81 90 GLY A N 1
ATOM 706 C CA . GLY A 1 90 ? -9.312 0.537 -7.961 1 98.81 90 GLY A CA 1
ATOM 707 C C . GLY A 1 90 ? -10.141 1.802 -8.039 1 98.81 90 GLY A C 1
ATOM 708 O O . GLY A 1 90 ? -9.766 2.76 -8.719 1 98.81 90 GLY A O 1
ATOM 709 N N . ASN A 1 91 ? -11.242 1.767 -7.344 1 98.5 91 ASN A N 1
ATOM 710 C CA . ASN A 1 91 ? -12.094 2.945 -7.227 1 98.5 91 ASN A CA 1
ATOM 711 C C . ASN A 1 91 ? -11.938 3.619 -5.867 1 98.5 91 ASN A C 1
ATOM 713 O O . ASN A 1 91 ? -11.891 2.945 -4.836 1 98.5 91 ASN A O 1
ATOM 717 N N . VAL A 1 92 ? -11.836 4.969 -5.918 1 98.5 92 VAL A N 1
ATOM 718 C CA . VAL A 1 92 ? -11.711 5.742 -4.684 1 98.5 92 VAL A CA 1
ATOM 719 C C . VAL A 1 92 ? -12.68 6.918 -4.711 1 98.5 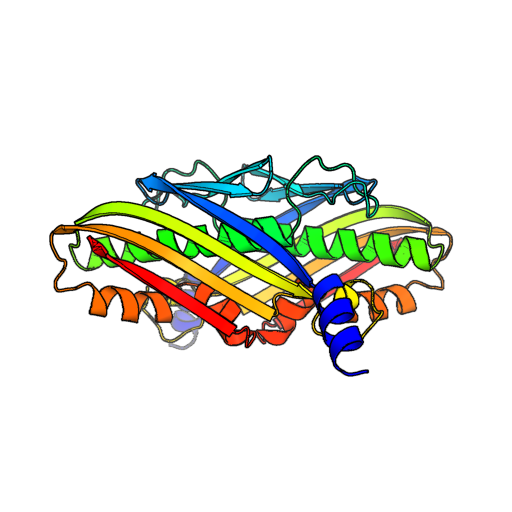92 VAL A C 1
ATOM 721 O O . VAL A 1 92 ? -12.703 7.691 -5.676 1 98.5 92 VAL A O 1
ATOM 724 N N . ASP A 1 93 ? -13.523 7.039 -3.703 1 97.88 93 ASP A N 1
ATOM 725 C CA . ASP A 1 93 ? -14.391 8.203 -3.551 1 97.88 93 ASP A CA 1
ATOM 726 C C . ASP A 1 93 ? -13.617 9.398 -2.988 1 97.88 93 ASP A C 1
ATOM 728 O O . ASP A 1 93 ? -13.281 9.422 -1.802 1 97.88 93 ASP A O 1
ATOM 732 N N . ARG A 1 94 ? -13.367 10.414 -3.793 1 96.38 94 ARG A N 1
ATOM 733 C CA . ARG A 1 94 ? -12.5 11.539 -3.453 1 96.38 94 ARG A CA 1
ATOM 734 C C . ARG A 1 94 ? -13.086 12.344 -2.299 1 96.38 94 ARG A C 1
ATOM 736 O O . ARG A 1 94 ? -12.359 13.07 -1.615 1 96.38 94 ARG A O 1
ATOM 743 N N . ARG A 1 95 ? -14.359 12.25 -2.07 1 97.56 95 ARG A N 1
ATOM 744 C CA . ARG A 1 95 ? -15.008 13.039 -1.028 1 97.56 95 ARG A CA 1
ATOM 745 C C . ARG A 1 95 ? -14.484 12.656 0.353 1 97.56 95 ARG A C 1
ATOM 747 O O . ARG A 1 95 ? -14.531 13.461 1.285 1 97.56 95 ARG A O 1
ATOM 754 N N . GLY A 1 96 ? -13.992 11.391 0.53 1 97.44 96 GLY A N 1
ATOM 755 C CA . GLY A 1 96 ? -13.414 10.953 1.789 1 97.44 96 GLY A CA 1
ATOM 756 C C . GLY A 1 96 ? -12.172 11.734 2.174 1 97.44 96 GLY A C 1
ATOM 757 O O . GLY A 1 96 ? -12.133 12.383 3.223 1 97.44 96 GLY A O 1
ATOM 758 N N . MET A 1 97 ? -11.273 11.789 1.223 1 97.25 97 MET A N 1
ATOM 759 C CA . MET A 1 97 ? -10.008 12.469 1.479 1 97.25 97 MET A CA 1
ATOM 760 C C . MET A 1 97 ? -10.219 13.969 1.643 1 97.25 97 MET A C 1
ATOM 762 O O . MET A 1 97 ? -9.539 14.617 2.447 1 97.25 97 MET A O 1
ATOM 766 N N . PHE A 1 98 ? -11.227 14.484 1.021 1 96.62 98 PHE A N 1
ATOM 767 C CA . PHE A 1 98 ? -11.438 15.93 1.071 1 96.62 98 PHE A CA 1
ATOM 768 C C . PHE A 1 98 ? -12.414 16.297 2.184 1 96.62 98 PHE A C 1
ATOM 770 O O . PHE A 1 98 ? -12.633 17.484 2.457 1 96.62 98 PHE A O 1
ATOM 777 N N . GLY A 1 99 ? -13.016 15.289 2.789 1 96.5 99 GLY A N 1
ATOM 778 C CA . GLY A 1 99 ? -13.867 15.523 3.945 1 96.5 99 GLY A CA 1
ATOM 779 C C . GLY A 1 99 ? -15.219 16.109 3.582 1 96.5 99 GLY A C 1
ATOM 780 O O . GLY A 1 99 ? -15.828 16.828 4.379 1 96.5 99 GLY A O 1
ATOM 781 N N . THR A 1 100 ? -15.68 15.82 2.404 1 96.56 100 THR A N 1
ATOM 782 C CA . THR A 1 100 ? -16.906 16.453 1.942 1 96.56 100 THR A CA 1
ATOM 783 C C . THR A 1 100 ? -18.078 15.469 2.002 1 96.56 100 THR A C 1
ATOM 785 O O . THR A 1 100 ? -19.203 15.828 1.683 1 96.56 100 THR A O 1
ATOM 788 N N . ALA A 1 101 ? -17.828 14.234 2.344 1 96.69 101 ALA A N 1
ATOM 789 C CA . ALA A 1 101 ? -18.844 13.219 2.611 1 96.69 101 ALA A CA 1
ATOM 790 C C . ALA A 1 101 ? -18.328 12.18 3.6 1 96.69 101 ALA A C 1
ATOM 792 O O . ALA A 1 101 ? -17.109 12.031 3.783 1 96.69 101 ALA A O 1
ATOM 793 N N . ASP A 1 102 ? -19.281 11.539 4.25 1 96.62 102 ASP A N 1
ATOM 794 C CA . ASP A 1 102 ? -18.922 10.453 5.156 1 96.62 102 ASP A CA 1
ATOM 795 C C . ASP A 1 102 ? -18.75 9.141 4.398 1 96.62 102 ASP A C 1
ATOM 797 O O . ASP A 1 102 ? -19.609 8.258 4.488 1 96.62 102 ASP A O 1
ATOM 801 N N . VAL A 1 103 ? -17.719 9.023 3.635 1 97.56 103 VAL A N 1
ATOM 802 C CA . VAL A 1 103 ? -17.375 7.836 2.865 1 97.56 103 VAL A CA 1
ATOM 803 C C . VAL A 1 103 ? -15.914 7.457 3.119 1 97.56 103 VAL A C 1
ATOM 805 O O . VAL A 1 103 ? -15.109 8.297 3.533 1 97.56 103 VAL A O 1
ATOM 808 N N . SER A 1 104 ? -15.609 6.234 2.951 1 97.94 104 SER A N 1
ATOM 809 C CA . SER A 1 104 ? -14.234 5.789 3.123 1 97.94 104 SER A CA 1
ATOM 810 C C . SER A 1 104 ? -13.289 6.547 2.197 1 97.94 104 SER A C 1
ATOM 812 O O . SER A 1 104 ? -13.578 6.727 1.014 1 97.94 104 SER A O 1
ATOM 814 N N . PRO A 1 105 ? -12.156 6.965 2.723 1 98.62 105 PRO A N 1
ATOM 815 C CA . PRO A 1 105 ? -11.211 7.688 1.869 1 98.62 105 PRO A CA 1
ATOM 816 C C . PRO A 1 105 ? -10.32 6.758 1.048 1 98.62 105 PRO A C 1
ATOM 818 O O . PRO A 1 105 ? -9.57 7.215 0.18 1 98.62 105 PRO A O 1
ATOM 821 N N . HIS A 1 106 ? -10.328 5.465 1.361 1 98.69 106 HIS A N 1
ATOM 822 C CA . HIS A 1 106 ? -9.469 4.555 0.61 1 98.69 106 HIS A CA 1
ATOM 823 C C . HIS A 1 106 ? -10.281 3.734 -0.389 1 98.69 106 HIS A C 1
ATOM 825 O O . HIS A 1 106 ? -11.406 4.105 -0.737 1 98.69 106 HIS A O 1
ATOM 831 N N . PHE A 1 107 ? -9.734 2.691 -1.026 1 98.81 107 PHE A N 1
ATOM 832 C CA . PHE A 1 107 ? -10.336 1.941 -2.121 1 98.81 107 PHE A CA 1
ATOM 833 C C . PHE A 1 107 ? -11.719 1.423 -1.726 1 98.81 107 PHE A C 1
ATOM 835 O O . PHE A 1 107 ? -11.891 0.889 -0.629 1 98.81 107 PHE A O 1
ATOM 842 N N . GLN A 1 108 ? -12.688 1.554 -2.617 1 98.25 108 GLN A N 1
ATOM 843 C CA . GLN A 1 108 ? -14 0.922 -2.461 1 98.25 108 GLN A CA 1
ATOM 844 C C . GLN A 1 108 ? -14.008 -0.478 -3.066 1 98.25 108 GLN A C 1
ATOM 846 O O . GLN A 1 108 ? -14.711 -1.365 -2.582 1 98.25 108 GLN A O 1
ATOM 851 N N . GLN A 1 109 ? -13.234 -0.568 -4.098 1 98.56 109 GLN A N 1
ATOM 852 C CA . GLN A 1 109 ? -13.172 -1.815 -4.852 1 98.56 109 GLN A CA 1
ATOM 853 C C . GLN A 1 109 ? -11.859 -1.928 -5.621 1 98.56 109 GLN A C 1
ATOM 855 O O . GLN A 1 109 ? -11.32 -0.922 -6.086 1 98.56 109 GLN A O 1
ATOM 860 N N . ILE A 1 110 ? -11.406 -3.182 -5.734 1 98.94 110 ILE A N 1
ATOM 861 C CA . ILE A 1 110 ? -10.273 -3.49 -6.605 1 98.94 110 ILE A CA 1
ATOM 862 C C . ILE A 1 110 ? -10.625 -4.684 -7.496 1 98.94 110 ILE A C 1
ATOM 864 O O . ILE A 1 110 ? -11.055 -5.727 -7.004 1 98.94 110 ILE A O 1
ATOM 868 N N . ILE A 1 111 ? -10.492 -4.516 -8.789 1 98.94 111 ILE A N 1
ATOM 869 C CA . ILE A 1 111 ? -10.641 -5.598 -9.758 1 98.94 111 ILE A CA 1
ATOM 870 C C . ILE A 1 111 ? -9.289 -5.883 -10.422 1 98.94 111 ILE A C 1
ATOM 872 O O . ILE A 1 111 ? -8.641 -4.973 -10.938 1 98.94 111 ILE A O 1
ATOM 876 N N . THR A 1 112 ? -8.938 -7.141 -10.391 1 98.94 112 THR A N 1
ATOM 877 C CA . THR A 1 112 ? -7.637 -7.535 -10.93 1 98.94 112 THR A CA 1
ATOM 878 C C . THR A 1 112 ? -7.793 -8.664 -11.945 1 98.94 112 THR A C 1
ATOM 880 O O . THR A 1 112 ? -8.469 -9.656 -11.672 1 98.94 112 THR A O 1
ATOM 883 N N . THR A 1 113 ? -7.172 -8.469 -13.078 1 98.94 113 THR A N 1
ATOM 884 C CA . THR A 1 113 ? -7.035 -9.539 -14.062 1 98.94 113 THR A CA 1
ATOM 885 C C . THR A 1 113 ? -5.621 -10.109 -14.039 1 98.94 113 THR A C 1
ATOM 887 O O . THR A 1 113 ? -4.645 -9.359 -14.102 1 98.94 113 THR A O 1
ATOM 890 N N . ILE A 1 114 ? -5.602 -11.422 -13.938 1 98.94 114 ILE A N 1
ATOM 891 C CA . ILE A 1 114 ? -4.34 -12.148 -14.031 1 98.94 114 ILE A CA 1
ATOM 892 C C . ILE A 1 114 ? -4.336 -13.016 -15.281 1 98.94 114 ILE A C 1
ATOM 894 O O . ILE A 1 114 ? -5.133 -13.953 -15.406 1 98.94 114 ILE A O 1
ATOM 898 N N . ASP A 1 115 ? -3.449 -12.648 -16.172 1 98.88 115 ASP A N 1
ATOM 899 C CA . ASP A 1 115 ? -3.166 -13.5 -17.328 1 98.88 115 ASP A CA 1
ATOM 900 C C . ASP A 1 115 ? -1.929 -14.359 -17.078 1 98.88 115 ASP A C 1
ATOM 902 O O . ASP A 1 115 ? -0.815 -13.836 -16.984 1 98.88 115 ASP A O 1
ATOM 906 N N . ILE A 1 116 ? -2.186 -15.719 -17.031 1 98.81 116 ILE A N 1
ATOM 907 C CA . ILE A 1 116 ? -1.063 -16.578 -16.688 1 98.81 116 ILE A CA 1
ATOM 908 C C . ILE A 1 116 ? -0.966 -17.719 -17.703 1 98.81 116 ILE A C 1
ATOM 910 O O . ILE A 1 116 ? -1.973 -18.359 -18.031 1 98.81 116 ILE A O 1
ATOM 914 N N . ALA A 1 117 ? 0.217 -17.875 -18.281 1 98.62 117 ALA A N 1
ATOM 915 C CA . ALA A 1 117 ? 0.554 -19.031 -19.109 1 98.62 117 ALA A CA 1
ATOM 916 C C . ALA A 1 117 ? 1.4 -20.031 -18.328 1 98.62 117 ALA A C 1
ATOM 918 O O . ALA A 1 117 ? 2.484 -19.703 -17.844 1 98.62 117 ALA A O 1
ATOM 919 N N . ILE A 1 118 ? 0.858 -21.297 -18.203 1 98.19 118 ILE A N 1
ATOM 920 C CA . ILE A 1 118 ? 1.541 -22.328 -17.438 1 98.19 118 ILE A CA 1
ATOM 921 C C . ILE A 1 118 ? 2.117 -23.375 -18.391 1 98.19 118 ILE A C 1
ATOM 923 O O . ILE A 1 118 ? 1.383 -24 -19.172 1 98.19 118 ILE A O 1
ATOM 927 N N . ALA A 1 119 ? 3.361 -23.562 -18.281 1 98 119 ALA A N 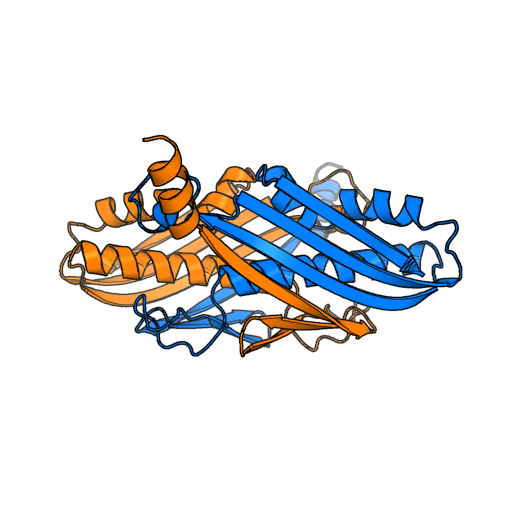1
ATOM 928 C CA . ALA A 1 119 ? 4.047 -24.531 -19.141 1 98 119 ALA A CA 1
ATOM 929 C C . ALA A 1 119 ? 3.939 -25.938 -18.594 1 98 119 ALA A C 1
ATOM 931 O O . ALA A 1 119 ? 3.801 -26.906 -19.344 1 98 119 ALA A O 1
ATOM 932 N N . GLU A 1 120 ? 4.047 -26.078 -17.266 1 97.38 120 GLU A N 1
ATOM 933 C CA . GLU A 1 120 ? 3.959 -27.359 -16.594 1 97.38 120 GLU A CA 1
ATOM 934 C C . GLU A 1 120 ? 3.26 -27.234 -15.242 1 97.38 120 GLU A C 1
ATOM 936 O O . GLU A 1 120 ? 3.441 -26.234 -14.539 1 97.38 120 GLU A O 1
ATOM 941 N N . GLY A 1 121 ? 2.414 -28.203 -14.891 1 97.19 121 GLY A N 1
ATOM 942 C CA . GLY A 1 121 ? 1.824 -28.266 -13.562 1 97.19 121 GLY A CA 1
ATOM 943 C C . GLY A 1 121 ? 0.486 -27.562 -13.461 1 97.19 121 GLY A C 1
ATOM 944 O O . GLY A 1 121 ? 0.093 -27.109 -12.383 1 97.19 121 GLY A O 1
ATOM 945 N N . LYS A 1 122 ? -0.193 -27.422 -14.578 1 96.88 122 LYS A N 1
ATOM 946 C CA . LYS A 1 122 ? -1.477 -26.734 -14.633 1 96.88 122 LYS A CA 1
ATOM 947 C C . LYS A 1 122 ? -2.49 -27.391 -13.695 1 96.88 122 LYS A C 1
ATOM 949 O O . LYS A 1 122 ? -3.355 -26.703 -13.133 1 96.88 122 LYS A O 1
ATOM 954 N N . GLU A 1 123 ? -2.338 -28.609 -13.445 1 97.75 123 GLU A N 1
ATOM 955 C CA . GLU A 1 123 ? -3.264 -29.359 -12.609 1 97.75 123 GLU A CA 1
ATOM 956 C C . GLU A 1 123 ? -3.205 -28.891 -11.156 1 97.75 123 GLU A C 1
ATOM 958 O O . GLU A 1 123 ? -4.117 -29.156 -10.375 1 97.75 123 GLU A O 1
ATOM 963 N N . LYS A 1 124 ? -2.17 -28.172 -10.758 1 98.38 124 LYS A N 1
ATOM 964 C CA . LYS A 1 124 ? -1.995 -27.719 -9.383 1 98.38 124 LYS A CA 1
ATOM 965 C C . LYS A 1 124 ? -2.42 -26.266 -9.219 1 98.38 124 LYS A C 1
ATOM 967 O O . LYS A 1 124 ? -2.227 -25.672 -8.156 1 98.38 124 LYS A O 1
ATOM 972 N N . LEU A 1 125 ? -3.041 -25.734 -10.219 1 98.31 125 LEU A N 1
ATOM 973 C CA . LEU A 1 125 ? -3.355 -24.312 -10.234 1 98.31 125 LEU A CA 1
ATOM 974 C C . LEU A 1 125 ? -4.336 -23.953 -9.117 1 98.31 125 LEU A C 1
ATOM 976 O O . LEU A 1 125 ? -4.219 -22.906 -8.484 1 98.31 125 LEU A O 1
ATOM 980 N N . ASP A 1 126 ? -5.32 -24.797 -8.898 1 98.38 126 ASP A N 1
ATOM 981 C CA . ASP A 1 126 ? -6.289 -24.5 -7.852 1 98.38 126 ASP A CA 1
ATOM 982 C C . ASP A 1 126 ? -5.625 -24.484 -6.477 1 98.38 126 ASP A C 1
ATOM 984 O O . ASP A 1 126 ? -5.961 -23.656 -5.629 1 98.38 126 ASP A O 1
ATOM 988 N N . GLU A 1 127 ? -4.719 -25.375 -6.293 1 98.75 127 GLU A N 1
ATOM 989 C CA . GLU A 1 127 ? -3.947 -25.359 -5.055 1 98.75 127 GLU A CA 1
ATOM 990 C C . GLU A 1 127 ? -3.123 -24.078 -4.922 1 98.75 127 GLU A C 1
ATOM 992 O O . GLU A 1 127 ? -3.045 -23.5 -3.842 1 98.75 127 GLU A O 1
ATOM 997 N N . LEU A 1 128 ? -2.518 -23.656 -5.977 1 98.88 128 LEU A N 1
ATOM 998 C CA . LEU A 1 128 ? -1.77 -22.406 -5.984 1 98.88 128 LEU A CA 1
ATOM 999 C C . LEU A 1 128 ? -2.658 -21.234 -5.566 1 98.88 128 LEU A C 1
ATOM 1001 O O . LEU A 1 128 ? -2.277 -20.438 -4.715 1 98.88 128 LEU A O 1
ATOM 1005 N N . LYS A 1 129 ? -3.857 -21.172 -6.137 1 98.88 129 LYS A N 1
ATOM 1006 C CA . LYS A 1 129 ? -4.777 -20.078 -5.832 1 98.88 129 LYS A CA 1
ATOM 1007 C C . LYS A 1 129 ? -5.152 -20.078 -4.355 1 98.88 129 LYS A C 1
ATOM 1009 O O . LYS A 1 129 ? -5.18 -19.016 -3.721 1 98.88 129 LYS A O 1
ATOM 1014 N N . GLU A 1 130 ? -5.418 -21.234 -3.822 1 98.75 130 GLU A N 1
ATOM 1015 C CA . GLU A 1 130 ? -5.789 -21.344 -2.416 1 98.75 130 GLU A CA 1
ATOM 1016 C C . GLU A 1 130 ? -4.676 -20.828 -1.509 1 98.75 130 GLU A C 1
ATOM 1018 O O . GLU A 1 130 ? -4.93 -20.047 -0.587 1 98.75 130 GLU A O 1
ATOM 1023 N N . LYS A 1 131 ? -3.482 -21.219 -1.749 1 98.88 131 LYS A N 1
ATOM 1024 C CA . LYS A 1 131 ? -2.34 -20.781 -0.956 1 98.88 131 LYS A CA 1
ATOM 1025 C C . LYS A 1 131 ? -2.09 -19.297 -1.138 1 98.88 131 LYS A C 1
ATOM 1027 O O . LYS A 1 131 ? -1.732 -18.594 -0.184 1 98.88 131 LYS A O 1
ATOM 1032 N N . LEU A 1 132 ? -2.268 -18.844 -2.393 1 98.88 132 LEU A N 1
ATOM 1033 C CA . LEU A 1 132 ? -2.1 -17.422 -2.691 1 98.88 132 LEU A CA 1
ATOM 1034 C C . LEU A 1 132 ? -2.998 -16.562 -1.803 1 98.88 132 LEU A C 1
ATOM 1036 O O . LEU A 1 132 ? -2.531 -15.617 -1.167 1 98.88 132 LEU A O 1
ATOM 1040 N N . TYR A 1 133 ? -4.266 -16.938 -1.713 1 98.75 133 TYR A N 1
ATOM 1041 C CA . TYR A 1 133 ? -5.258 -16.141 -1.001 1 98.75 133 TYR A CA 1
ATOM 1042 C C . TYR A 1 133 ? -5.02 -16.188 0.503 1 98.75 133 TYR A C 1
ATOM 1044 O O . TYR A 1 133 ? -5.418 -15.281 1.231 1 98.75 133 TYR A O 1
ATOM 1052 N N . GLN A 1 134 ? -4.27 -17.172 0.915 1 98.62 134 GLN A N 1
ATOM 1053 C CA . GLN A 1 134 ? -3.928 -17.281 2.328 1 98.62 134 GLN A CA 1
ATOM 1054 C C . GLN A 1 134 ? -2.658 -16.5 2.652 1 98.62 134 GLN A C 1
ATOM 1056 O O . GLN A 1 134 ? -2.537 -15.93 3.736 1 98.62 134 GLN A O 1
ATOM 1061 N N . ARG A 1 135 ? -1.761 -16.422 1.716 1 98.88 135 ARG A N 1
ATOM 1062 C CA . ARG A 1 135 ? -0.388 -16.094 2.088 1 98.88 135 ARG A CA 1
ATOM 1063 C C . ARG A 1 135 ? -0.004 -14.703 1.586 1 98.88 135 ARG A C 1
ATOM 1065 O O . ARG A 1 135 ? 0.971 -14.117 2.059 1 98.88 135 ARG A O 1
ATOM 1072 N N . CYS A 1 136 ? -0.65 -14.172 0.599 1 98.88 136 CYS A N 1
ATOM 1073 C CA . CYS A 1 136 ? -0.245 -12.898 0.005 1 98.88 136 CYS A CA 1
ATOM 1074 C C . CYS A 1 136 ? -0.527 -11.742 0.951 1 98.88 136 CYS A C 1
ATOM 1076 O O . CYS A 1 136 ? -1.684 -11.469 1.28 1 98.88 136 CYS A O 1
ATOM 1078 N N . PRO A 1 137 ? 0.469 -10.938 1.363 1 98.94 137 PRO A N 1
ATOM 1079 C CA . PRO A 1 137 ? 0.279 -9.836 2.307 1 98.94 137 PRO A CA 1
ATOM 1080 C C . PRO A 1 137 ? -0.73 -8.797 1.809 1 98.94 137 PRO A C 1
ATOM 1082 O O . PRO A 1 137 ? -1.684 -8.469 2.52 1 98.94 137 PRO A O 1
ATOM 1085 N N . MET A 1 138 ? -0.608 -8.391 0.576 1 98.94 138 MET A N 1
ATOM 1086 C CA . MET A 1 138 ? -1.46 -7.305 0.096 1 98.94 138 MET A CA 1
ATOM 1087 C C . MET A 1 138 ? -2.883 -7.797 -0.15 1 98.94 138 MET A C 1
ATOM 1089 O O . MET A 1 138 ? -3.846 -7.062 0.073 1 98.94 138 MET A O 1
ATOM 1093 N N . TYR A 1 139 ? -3.037 -9.047 -0.644 1 98.94 139 TYR A N 1
ATOM 1094 C CA . TYR A 1 139 ? -4.383 -9.594 -0.759 1 98.94 139 TYR A CA 1
ATOM 1095 C C . TYR A 1 139 ? -5.102 -9.57 0.586 1 98.94 139 TYR A C 1
ATOM 1097 O O . TYR A 1 139 ? -6.258 -9.148 0.67 1 98.94 139 TYR A O 1
ATOM 1105 N N . ASN A 1 140 ? -4.418 -9.992 1.58 1 98.94 140 ASN A N 1
ATOM 1106 C CA . ASN A 1 140 ? -5.043 -10.125 2.893 1 98.94 140 ASN A CA 1
ATOM 1107 C C . ASN A 1 140 ? -5.203 -8.773 3.576 1 98.94 140 ASN A C 1
ATOM 1109 O O . ASN A 1 140 ? -6.145 -8.562 4.34 1 98.94 140 ASN A O 1
ATOM 1113 N N . LEU A 1 141 ? -4.25 -7.809 3.322 1 98.94 141 LEU A N 1
ATOM 1114 C CA . LEU A 1 141 ? -4.449 -6.449 3.805 1 98.94 141 LEU A CA 1
ATOM 1115 C C . LEU A 1 141 ? -5.754 -5.863 3.268 1 98.94 141 LEU A C 1
ATOM 1117 O O . LEU A 1 141 ? -6.547 -5.305 4.027 1 98.94 141 LEU A O 1
ATOM 1121 N N . ILE A 1 142 ? -5.992 -6.02 1.943 1 98.94 142 ILE A N 1
ATOM 1122 C CA . ILE A 1 142 ? -7.191 -5.527 1.275 1 98.94 142 ILE A CA 1
ATOM 1123 C C . ILE A 1 142 ? -8.422 -6.25 1.826 1 98.94 142 ILE A C 1
ATOM 1125 O O . ILE A 1 142 ? -9.445 -5.621 2.104 1 98.94 142 ILE A O 1
ATOM 1129 N N . LYS A 1 143 ? -8.32 -7.527 2.006 1 98.81 143 LYS A N 1
ATOM 1130 C CA . LYS A 1 143 ? -9.398 -8.336 2.568 1 98.81 143 LYS A CA 1
ATOM 1131 C C . LYS A 1 143 ? -9.75 -7.871 3.979 1 98.81 143 LYS A C 1
ATOM 1133 O O . LYS A 1 143 ? -10.922 -7.656 4.293 1 98.81 143 LYS A O 1
ATOM 1138 N N . ASP A 1 144 ? -8.75 -7.703 4.848 1 98.81 144 ASP A N 1
ATOM 1139 C CA . ASP A 1 144 ? -8.969 -7.352 6.246 1 98.81 144 ASP A CA 1
ATOM 1140 C C . ASP A 1 144 ? -9.539 -5.938 6.371 1 98.81 144 ASP A C 1
ATOM 1142 O O . ASP A 1 144 ? -10.234 -5.629 7.344 1 98.81 144 ASP A O 1
ATOM 1146 N N . ALA A 1 145 ? -9.266 -5.105 5.336 1 98.81 145 ALA A N 1
ATOM 1147 C CA . ALA A 1 145 ? -9.828 -3.756 5.312 1 98.81 145 ALA A CA 1
ATOM 1148 C C . ALA A 1 145 ? -11.258 -3.764 4.77 1 98.81 145 ALA A C 1
ATOM 1150 O O . ALA A 1 145 ? -11.883 -2.711 4.645 1 98.81 145 ALA A O 1
ATOM 1151 N N . GLN A 1 146 ? -11.773 -4.922 4.352 1 98.31 146 GLN A N 1
ATOM 1152 C CA . GLN A 1 146 ? -13.133 -5.145 3.889 1 98.31 146 GLN A CA 1
ATOM 1153 C C . GLN A 1 146 ? -13.391 -4.434 2.562 1 98.31 146 GLN A C 1
ATOM 1155 O O . GLN A 1 146 ? -14.477 -3.91 2.328 1 98.31 146 GLN A O 1
ATOM 1160 N N . ILE A 1 147 ? -12.375 -4.305 1.803 1 98.81 147 ILE A N 1
ATOM 1161 C CA . ILE A 1 147 ? -12.5 -3.785 0.445 1 98.81 147 ILE A CA 1
ATOM 1162 C C . ILE A 1 147 ? -12.977 -4.898 -0.488 1 98.81 147 ILE A C 1
ATOM 1164 O O . ILE A 1 147 ? -12.445 -6.012 -0.456 1 98.81 147 ILE A O 1
ATOM 1168 N N . LYS A 1 148 ? -13.953 -4.617 -1.294 1 98.31 148 LYS A N 1
ATOM 1169 C CA . LYS A 1 148 ? -14.367 -5.59 -2.301 1 98.31 148 LYS A CA 1
ATOM 1170 C C . LYS A 1 148 ? -13.25 -5.859 -3.301 1 98.31 148 LYS A C 1
ATOM 1172 O O . LYS A 1 148 ? -12.75 -4.938 -3.949 1 98.31 148 LYS A O 1
ATOM 1177 N N . GLN A 1 149 ? -12.773 -7.074 -3.367 1 98.25 149 GLN A N 1
ATOM 1178 C CA . GLN A 1 149 ? -11.727 -7.402 -4.324 1 98.25 149 GLN A CA 1
ATOM 1179 C C . GLN A 1 149 ? -12.125 -8.594 -5.191 1 98.25 149 GLN A C 1
ATOM 1181 O O . GLN A 1 149 ? -12.695 -9.562 -4.695 1 98.25 149 GLN A O 1
ATOM 1186 N N . GLU A 1 150 ? -11.969 -8.453 -6.438 1 98.69 150 GLU A N 1
ATOM 1187 C CA . GLU A 1 150 ? -12.227 -9.492 -7.426 1 98.69 150 GLU A CA 1
ATOM 1188 C C . GLU A 1 150 ? -10.969 -9.805 -8.234 1 98.69 150 GLU A C 1
ATOM 1190 O O . GLU A 1 150 ? -10.32 -8.898 -8.766 1 98.69 150 GLU A O 1
ATOM 1195 N N . ILE A 1 151 ? -10.656 -11.094 -8.305 1 98.88 151 ILE A N 1
ATOM 1196 C CA . ILE A 1 151 ? -9.539 -11.547 -9.133 1 98.88 151 ILE A CA 1
ATOM 1197 C C . ILE A 1 151 ? -10.055 -12.422 -10.266 1 98.88 151 ILE A C 1
ATOM 1199 O O . ILE A 1 151 ? -10.68 -13.461 -10.031 1 98.88 151 ILE A O 1
ATOM 1203 N N . ILE A 1 152 ? -9.82 -11.984 -11.477 1 98.88 152 ILE A N 1
ATOM 1204 C CA . ILE A 1 152 ? -10.203 -12.695 -12.688 1 98.88 152 ILE A CA 1
ATOM 1205 C C . ILE A 1 152 ? -8.977 -13.383 -13.289 1 98.88 152 ILE A C 1
ATOM 1207 O O . ILE A 1 152 ? -7.996 -12.727 -13.641 1 98.88 152 ILE A O 1
ATOM 1211 N N . TRP A 1 153 ? -9.055 -14.734 -13.391 1 98.81 153 TRP A N 1
ATOM 1212 C CA . TRP A 1 153 ? -7.934 -15.516 -13.906 1 98.81 153 TRP A CA 1
ATOM 1213 C C . TRP A 1 153 ? -8.156 -15.891 -15.367 1 98.81 153 TRP A C 1
ATOM 1215 O O . TRP A 1 153 ? -9.195 -16.453 -15.719 1 98.81 153 TRP A O 1
ATOM 1225 N N . ASN A 1 154 ? -7.277 -15.508 -16.172 1 98.81 154 ASN A N 1
ATOM 1226 C CA . ASN A 1 154 ? -7.168 -16.016 -17.531 1 98.81 154 ASN A CA 1
ATOM 1227 C C . ASN A 1 154 ? -5.98 -16.953 -17.688 1 98.81 154 ASN A C 1
ATOM 1229 O O . ASN A 1 154 ? -4.828 -16.516 -17.688 1 98.81 154 ASN A O 1
ATOM 1233 N N . VAL A 1 155 ? -6.293 -18.281 -17.891 1 98.25 155 VAL A N 1
ATOM 1234 C CA . VAL A 1 155 ? -5.25 -19.297 -17.875 1 98.25 155 VAL A CA 1
ATOM 1235 C C . VAL A 1 155 ? -5.066 -19.859 -19.281 1 98.25 155 VAL A C 1
ATOM 1237 O O . VAL A 1 155 ? -6.039 -20.234 -19.953 1 98.25 155 VAL A O 1
ATOM 1240 N N . LYS A 1 156 ? -3.891 -19.922 -19.625 1 94.38 156 LYS A N 1
ATOM 1241 C CA . LYS A 1 156 ? -3.512 -20.547 -20.891 1 94.38 156 LYS A CA 1
ATOM 1242 C C . LYS A 1 156 ? -2.535 -21.688 -20.656 1 94.38 156 LYS A C 1
ATOM 1244 O O . LYS A 1 156 ? -1.621 -21.578 -19.844 1 94.38 156 LYS A O 1
ATOM 1249 N N . MET B 1 1 ? -34.938 12.75 -10.062 1 29.17 1 MET B N 1
ATOM 1250 C CA . MET B 1 1 ? -34.062 13.102 -8.93 1 29.17 1 MET B CA 1
ATOM 1251 C C . MET B 1 1 ? -32.969 12.062 -8.742 1 29.17 1 MET B C 1
ATOM 1253 O O . MET B 1 1 ? -31.938 12.359 -8.148 1 29.17 1 MET B O 1
ATOM 1257 N N . THR B 1 2 ? -33.344 10.867 -8.875 1 37.72 2 THR B N 1
ATOM 1258 C CA . THR B 1 2 ? -32.5 9.695 -8.695 1 37.72 2 THR B CA 1
ATOM 1259 C C . THR B 1 2 ? -31.375 9.68 -9.711 1 37.72 2 THR B C 1
ATOM 1261 O O . THR B 1 2 ? -30.266 9.258 -9.398 1 37.72 2 THR B O 1
ATOM 1264 N N . GLN B 1 3 ? -31.625 9.984 -10.859 1 37.94 3 GLN B N 1
ATOM 1265 C CA . GLN B 1 3 ? -30.719 9.953 -11.992 1 37.94 3 GLN B CA 1
ATOM 1266 C C . GLN B 1 3 ? -29.562 10.938 -11.797 1 37.94 3 GLN B C 1
ATOM 1268 O O . GLN B 1 3 ? -28.469 10.727 -12.32 1 37.94 3 GLN B O 1
ATOM 1273 N N . ILE B 1 4 ? -29.828 12.18 -11.344 1 39.25 4 ILE B N 1
ATOM 1274 C CA . ILE B 1 4 ? -28.844 13.234 -11.109 1 39.25 4 ILE B CA 1
ATOM 1275 C C . ILE B 1 4 ? -27.844 12.781 -10.062 1 39.25 4 ILE B C 1
ATOM 1277 O O . ILE B 1 4 ? -26.641 13.078 -10.172 1 39.25 4 ILE B O 1
ATOM 1281 N N . ILE B 1 5 ? -28.219 12.07 -8.922 1 40 5 ILE B N 1
ATOM 1282 C CA . ILE B 1 5 ? -27.406 11.562 -7.82 1 40 5 ILE B CA 1
ATOM 1283 C C . ILE B 1 5 ? -26.453 10.484 -8.336 1 40 5 ILE B C 1
ATOM 1285 O O . ILE B 1 5 ? -25.312 10.383 -7.883 1 40 5 ILE B O 1
ATOM 1289 N N . GLU B 1 6 ? -26.938 9.602 -9.062 1 41.28 6 GLU B N 1
ATOM 1290 C CA . GLU B 1 6 ? -26.109 8.57 -9.68 1 41.28 6 GLU B CA 1
ATOM 1291 C C . GLU B 1 6 ? -25.016 9.188 -10.547 1 41.28 6 GLU B C 1
ATOM 1293 O O . GLU B 1 6 ? -23.875 8.703 -10.562 1 41.28 6 GLU B O 1
ATOM 1298 N N . ASN B 1 7 ? -25.297 10.141 -11.289 1 45.59 7 ASN B N 1
ATOM 1299 C CA . ASN B 1 7 ? -24.391 10.805 -12.227 1 45.59 7 ASN B CA 1
ATOM 1300 C C . ASN B 1 7 ? -23.344 11.625 -11.5 1 45.59 7 ASN B C 1
ATOM 1302 O O . ASN B 1 7 ? -22.234 11.805 -12 1 45.59 7 ASN B O 1
ATOM 1306 N N . GLU B 1 8 ? -23.828 12.344 -10.344 1 42.34 8 GLU B N 1
ATOM 1307 C CA . GLU B 1 8 ? -22.922 13.141 -9.523 1 42.34 8 GLU B CA 1
ATOM 1308 C C . GLU B 1 8 ? -21.953 12.25 -8.742 1 42.34 8 GLU B C 1
ATOM 1310 O O . GLU B 1 8 ? -20.828 12.648 -8.453 1 42.34 8 GLU B O 1
ATOM 1315 N N . ALA B 1 9 ? -22.484 11.172 -8.219 1 49.12 9 ALA B N 1
ATOM 1316 C CA . ALA B 1 9 ? -21.719 10.141 -7.535 1 49.12 9 ALA B CA 1
ATOM 1317 C C . ALA B 1 9 ? -20.609 9.602 -8.43 1 49.12 9 ALA B C 1
ATOM 1319 O O . ALA B 1 9 ? -19.484 9.352 -7.965 1 49.12 9 ALA B O 1
ATOM 1320 N N . THR B 1 10 ? -20.844 9.438 -9.695 1 64.19 10 THR B N 1
ATOM 1321 C CA . THR B 1 10 ? -19.859 8.906 -10.633 1 64.19 10 THR B CA 1
ATOM 1322 C C . THR B 1 10 ? -18.719 9.891 -10.844 1 64.19 10 THR B C 1
ATOM 1324 O O . THR B 1 10 ? -17.594 9.492 -11.109 1 64.19 10 THR B O 1
ATOM 1327 N N . LYS B 1 11 ? -19.188 11.188 -10.445 1 69.25 11 LYS B N 1
ATOM 1328 C CA . LYS B 1 11 ? -18.203 12.234 -10.734 1 69.25 11 LYS B CA 1
ATOM 1329 C C . LYS B 1 11 ? -17.141 12.312 -9.641 1 69.25 11 LYS B C 1
ATOM 1331 O O . LYS B 1 11 ? -16.031 12.789 -9.875 1 69.25 11 LYS B O 1
ATOM 1336 N N . GLU B 1 12 ? -17.344 11.633 -8.625 1 89.94 12 GLU B N 1
ATOM 1337 C CA . GLU B 1 12 ? -16.422 11.781 -7.496 1 89.94 12 GLU B CA 1
ATOM 1338 C C . GLU B 1 12 ? -15.57 10.539 -7.309 1 89.94 12 GLU B C 1
ATOM 1340 O O . GLU B 1 12 ? -14.656 10.531 -6.477 1 89.94 12 GLU B O 1
ATOM 1345 N N . ILE B 1 13 ? -15.859 9.602 -8.172 1 95.25 13 ILE B N 1
ATOM 1346 C CA . ILE B 1 13 ? -15.094 8.367 -8.07 1 95.25 13 ILE B CA 1
ATOM 1347 C C . ILE B 1 13 ? -13.859 8.453 -8.969 1 95.25 13 ILE B C 1
ATOM 1349 O O . ILE B 1 13 ? -13.977 8.625 -10.18 1 95.25 13 ILE B O 1
ATOM 1353 N N . ARG B 1 14 ? -12.695 8.367 -8.336 1 96.06 14 ARG B N 1
ATOM 1354 C CA . ARG B 1 14 ? -11.43 8.305 -9.055 1 96.06 14 ARG B CA 1
ATOM 1355 C C . ARG B 1 14 ? -11.023 6.859 -9.328 1 96.06 14 ARG B C 1
ATOM 1357 O O . ARG B 1 14 ? -11.062 6.02 -8.43 1 96.06 14 ARG B O 1
ATOM 1364 N N . LYS B 1 15 ? -10.648 6.656 -10.656 1 97.94 15 LYS B N 1
ATOM 1365 C CA . LYS B 1 15 ? -10.125 5.344 -11.023 1 97.94 15 LYS B CA 1
ATOM 1366 C C . LYS B 1 15 ? -8.602 5.332 -11 1 97.94 15 LYS B C 1
ATOM 1368 O O . LYS B 1 15 ? -7.961 6.184 -11.625 1 97.94 15 LYS B O 1
ATOM 1373 N N . VAL B 1 16 ? -8.023 4.414 -10.227 1 98.75 16 VAL B N 1
ATOM 1374 C CA . VAL B 1 16 ? -6.59 4.141 -10.219 1 98.75 16 VAL B CA 1
ATOM 1375 C C . VAL B 1 16 ? -6.305 2.855 -10.992 1 98.75 16 VAL B C 1
ATOM 1377 O O . VAL B 1 16 ? -6.98 1.844 -10.797 1 98.75 16 VAL B O 1
ATOM 1380 N N . ARG B 1 17 ? -5.32 2.93 -11.898 1 98.88 17 ARG B N 1
ATOM 1381 C CA . ARG B 1 17 ? -4.992 1.767 -12.711 1 98.88 17 ARG B CA 1
ATOM 1382 C C . ARG B 1 17 ? -3.502 1.448 -12.641 1 98.88 17 ARG B C 1
ATOM 1384 O O . ARG B 1 17 ? -2.668 2.355 -12.641 1 98.88 17 ARG B O 1
ATOM 1391 N N . ALA B 1 18 ? -3.232 0.169 -12.547 1 98.94 18 ALA B N 1
ATOM 1392 C CA . ALA B 1 18 ? -1.852 -0.306 -12.586 1 98.94 18 ALA B CA 1
ATOM 1393 C C . ALA B 1 18 ? -1.723 -1.542 -13.477 1 98.94 18 ALA B C 1
ATOM 1395 O O . ALA B 1 18 ? -2.488 -2.498 -13.336 1 98.94 18 ALA B O 1
ATOM 1396 N N . ARG B 1 19 ? -0.771 -1.463 -14.375 1 98.94 19 ARG B N 1
ATOM 1397 C CA . ARG B 1 19 ? -0.411 -2.6 -15.219 1 98.94 19 ARG B CA 1
ATOM 1398 C C . ARG B 1 19 ? 0.971 -3.133 -14.859 1 98.94 19 ARG B C 1
ATOM 1400 O O . ARG B 1 19 ? 1.914 -2.359 -14.68 1 98.94 19 ARG B O 1
ATOM 1407 N N . THR B 1 20 ? 1.026 -4.422 -14.805 1 98.88 20 THR B N 1
ATOM 1408 C CA . THR B 1 20 ? 2.26 -5.027 -14.312 1 98.88 20 THR B CA 1
ATOM 1409 C C . THR B 1 20 ? 2.82 -6.012 -15.328 1 98.88 20 THR B C 1
ATOM 1411 O O . THR B 1 20 ? 2.09 -6.855 -15.852 1 98.88 20 THR B O 1
ATOM 1414 N N . GLU B 1 21 ? 4.082 -5.867 -15.5 1 98.56 21 GLU B N 1
ATOM 1415 C CA . GLU B 1 21 ? 4.844 -6.793 -16.344 1 98.56 21 GLU B CA 1
ATOM 1416 C C . GLU B 1 21 ? 5.812 -7.621 -15.5 1 98.56 21 GLU B C 1
ATOM 1418 O O . GLU B 1 21 ? 6.5 -7.086 -14.625 1 98.56 21 GLU B O 1
ATOM 1423 N N . TRP B 1 22 ? 5.832 -8.852 -15.836 1 98.69 22 TRP B N 1
ATOM 1424 C CA . TRP B 1 22 ? 6.727 -9.789 -15.156 1 98.69 22 TRP B CA 1
ATOM 1425 C C . TRP B 1 22 ? 8.086 -9.844 -15.852 1 98.69 22 TRP B C 1
ATOM 1427 O O . TRP B 1 22 ? 8.156 -9.969 -17.078 1 98.69 22 TRP B O 1
ATOM 1437 N N . LYS B 1 23 ? 9.164 -9.758 -15.031 1 98.31 23 LYS B N 1
ATOM 1438 C CA . LYS B 1 23 ? 10.508 -9.812 -15.594 1 98.31 23 LYS B CA 1
ATOM 1439 C C . LYS B 1 23 ? 11.234 -11.086 -15.172 1 98.31 23 LYS B C 1
ATOM 1441 O O . LYS B 1 23 ? 12.383 -11.305 -15.555 1 98.31 23 LYS B O 1
ATOM 1446 N N . GLY B 1 24 ? 10.539 -11.906 -14.375 1 97.12 24 GLY B N 1
ATOM 1447 C CA . GLY B 1 24 ? 11.156 -13.102 -13.836 1 97.12 24 GLY B CA 1
ATOM 1448 C C . GLY B 1 24 ? 11.805 -12.875 -12.484 1 97.12 24 GLY B C 1
ATOM 1449 O O . GLY B 1 24 ? 12.078 -11.742 -12.102 1 97.12 24 GLY B O 1
ATOM 1450 N N . ASN B 1 25 ? 11.945 -13.961 -11.695 1 97.75 25 ASN B N 1
ATOM 1451 C CA . ASN B 1 25 ? 12.648 -13.938 -10.414 1 97.75 25 ASN B CA 1
ATOM 1452 C C . ASN B 1 25 ? 12.07 -12.883 -9.484 1 97.75 25 ASN B C 1
ATOM 1454 O O . ASN B 1 25 ? 12.812 -12.07 -8.922 1 97.75 25 ASN B O 1
ATOM 1458 N N . MET B 1 26 ? 10.781 -12.758 -9.445 1 98.31 26 MET B N 1
ATOM 1459 C CA . MET B 1 26 ? 10 -11.945 -8.523 1 98.31 26 MET B CA 1
ATOM 1460 C C . MET B 1 26 ? 10.102 -10.469 -8.883 1 98.31 26 MET B C 1
ATOM 1462 O O . MET B 1 26 ? 9.516 -9.617 -8.211 1 98.31 26 MET B O 1
ATOM 1466 N N . GLU B 1 27 ? 10.891 -10.164 -9.992 1 98.81 27 GLU B N 1
ATOM 1467 C CA . GLU B 1 27 ? 10.969 -8.789 -10.461 1 98.81 27 GLU B CA 1
ATOM 1468 C C . GLU B 1 27 ? 9.781 -8.43 -11.352 1 98.81 27 GLU B C 1
ATOM 1470 O O . GLU B 1 27 ? 9.414 -9.203 -12.242 1 98.81 27 GLU B O 1
ATOM 1475 N N . THR B 1 28 ? 9.18 -7.266 -11.047 1 98.88 28 THR B N 1
ATOM 1476 C CA . THR B 1 28 ? 8.07 -6.77 -11.859 1 98.88 28 THR B CA 1
ATOM 1477 C C . THR B 1 28 ? 8.219 -5.273 -12.109 1 98.88 28 THR B C 1
ATOM 1479 O O . THR B 1 28 ? 8.805 -4.555 -11.305 1 98.88 28 THR B O 1
ATOM 1482 N N . VAL B 1 29 ? 7.684 -4.844 -13.242 1 98.94 29 VAL B N 1
ATOM 1483 C CA . VAL B 1 29 ? 7.57 -3.426 -13.562 1 98.94 29 VAL B CA 1
ATOM 1484 C C . VAL B 1 29 ? 6.102 -3.016 -13.586 1 98.94 29 VAL B C 1
ATOM 1486 O O . VAL B 1 29 ? 5.27 -3.688 -14.203 1 98.94 29 VAL B O 1
ATOM 1489 N N . HIS B 1 30 ? 5.816 -1.949 -12.922 1 98.94 30 HIS B N 1
ATOM 1490 C CA . HIS B 1 30 ? 4.449 -1.462 -12.766 1 98.94 30 HIS B CA 1
ATOM 1491 C C . HIS B 1 30 ? 4.266 -0.112 -13.453 1 98.94 30 HIS B C 1
ATOM 1493 O O . HIS B 1 30 ? 5.039 0.818 -13.219 1 98.94 30 HIS B O 1
ATOM 1499 N N . HIS B 1 31 ? 3.268 -0.075 -14.266 1 98.94 31 HIS B N 1
ATOM 1500 C CA . HIS B 1 31 ? 2.941 1.14 -15 1 98.94 31 HIS B CA 1
ATOM 1501 C C . HIS B 1 31 ? 1.67 1.787 -14.461 1 98.94 31 HIS B C 1
ATOM 1503 O O . HIS B 1 31 ? 0.62 1.144 -14.398 1 98.94 31 HIS B O 1
ATOM 1509 N N . VAL B 1 32 ? 1.791 3.066 -14.078 1 98.81 32 VAL B N 1
ATOM 1510 C CA . VAL B 1 32 ? 0.672 3.883 -13.617 1 98.81 32 VAL B CA 1
ATOM 1511 C C . VAL B 1 32 ? 0.719 5.25 -14.297 1 98.81 32 VAL B C 1
ATOM 1513 O O . VAL B 1 32 ? 1.706 5.98 -14.164 1 98.81 32 VAL B O 1
ATOM 1516 N N . ARG B 1 33 ? -0.311 5.625 -14.977 1 98 33 ARG B N 1
ATOM 1517 C CA . ARG B 1 33 ? -0.318 6.824 -15.812 1 98 33 ARG B CA 1
ATOM 1518 C C . ARG B 1 33 ? 0.949 6.914 -16.656 1 98 33 ARG B C 1
ATOM 1520 O O . ARG B 1 33 ? 1.15 6.109 -17.562 1 98 33 ARG B O 1
ATOM 1527 N N . ASP B 1 34 ? 1.725 7.93 -16.453 1 97.94 34 ASP B N 1
ATOM 1528 C CA . ASP B 1 34 ? 2.928 8.148 -17.266 1 97.94 34 ASP B CA 1
ATOM 1529 C C . ASP B 1 34 ? 4.18 7.742 -16.484 1 97.94 34 ASP B C 1
ATOM 1531 O O . ASP B 1 34 ? 5.293 8.125 -16.844 1 97.94 34 ASP B O 1
ATOM 1535 N N . PHE B 1 35 ? 4.02 6.973 -15.422 1 98.88 35 PHE B N 1
ATOM 1536 C CA . PHE B 1 35 ? 5.141 6.566 -14.578 1 98.88 35 PHE B CA 1
ATOM 1537 C C . PHE B 1 35 ? 5.301 5.051 -14.594 1 98.88 35 PHE B C 1
ATOM 1539 O O . PHE B 1 35 ? 4.387 4.324 -14.992 1 98.88 35 PHE B O 1
ATOM 1546 N N . SER B 1 36 ? 6.5 4.629 -14.227 1 98.88 36 SER B N 1
ATOM 1547 C CA . SER B 1 36 ? 6.762 3.215 -13.977 1 98.88 36 SER B CA 1
ATOM 1548 C C . SER B 1 36 ? 7.719 3.029 -12.797 1 98.88 36 SER B C 1
ATOM 1550 O O . SER B 1 36 ? 8.492 3.932 -12.477 1 98.88 36 SER B O 1
ATOM 1552 N N . PHE B 1 37 ? 7.59 1.916 -12.125 1 98.94 37 PHE B N 1
ATOM 1553 C CA . PHE B 1 37 ? 8.516 1.582 -11.055 1 98.94 37 PHE B CA 1
ATOM 1554 C C . PHE B 1 37 ? 8.703 0.073 -10.945 1 98.94 37 PHE B C 1
ATOM 1556 O O . PHE B 1 37 ? 7.852 -0.695 -11.406 1 98.94 37 PHE B O 1
ATOM 1563 N N . THR B 1 38 ? 9.867 -0.286 -10.359 1 98.94 38 THR B N 1
ATOM 1564 C CA . THR B 1 38 ? 10.242 -1.689 -10.234 1 98.94 38 THR B CA 1
ATOM 1565 C C . THR B 1 38 ? 10.023 -2.188 -8.812 1 98.94 38 THR B C 1
ATOM 1567 O O . THR B 1 38 ? 10.352 -1.491 -7.848 1 98.94 38 THR B O 1
ATOM 1570 N N . ILE B 1 39 ? 9.375 -3.32 -8.695 1 98.94 39 ILE B N 1
ATOM 1571 C CA . ILE B 1 39 ? 9.289 -4.055 -7.441 1 98.94 39 ILE B CA 1
ATOM 1572 C C . ILE B 1 39 ? 10.133 -5.324 -7.527 1 98.94 39 ILE B C 1
ATOM 1574 O O . ILE B 1 39 ? 10.164 -5.988 -8.562 1 98.94 39 ILE B O 1
ATOM 1578 N N . ASP B 1 40 ? 10.867 -5.594 -6.445 1 98.88 40 ASP B N 1
ATOM 1579 C CA . ASP B 1 40 ? 11.664 -6.82 -6.391 1 98.88 40 ASP B CA 1
ATOM 1580 C C . ASP B 1 40 ? 11.828 -7.305 -4.953 1 98.88 40 ASP B C 1
ATOM 1582 O O . ASP B 1 40 ? 11.398 -6.633 -4.012 1 98.88 40 ASP B O 1
ATOM 1586 N N . GLU B 1 41 ? 12.305 -8.5 -4.844 1 98.62 41 GLU B N 1
ATOM 1587 C CA . GLU B 1 41 ? 12.633 -9.078 -3.543 1 98.62 41 GLU B CA 1
ATOM 1588 C C . GLU B 1 41 ? 14.141 -9.258 -3.385 1 98.62 41 GLU B C 1
ATOM 1590 O O . GLU B 1 41 ? 14.875 -9.281 -4.375 1 98.62 41 GLU B O 1
ATOM 1595 N N . PRO B 1 42 ? 14.57 -9.367 -2.111 1 97.94 42 PRO B N 1
ATOM 1596 C CA . PRO B 1 42 ? 15.992 -9.648 -1.888 1 97.94 42 PRO B CA 1
ATOM 1597 C C . PRO B 1 42 ? 16.422 -10.984 -2.484 1 97.94 42 PRO B C 1
ATOM 1599 O O . PRO B 1 42 ? 15.609 -11.898 -2.635 1 97.94 42 PRO B O 1
ATOM 1602 N N . GLU B 1 43 ? 17.719 -11.117 -2.734 1 97.88 43 GLU B N 1
ATOM 1603 C CA . GLU B 1 43 ? 18.266 -12.336 -3.33 1 97.88 43 GLU B CA 1
ATOM 1604 C C . GLU B 1 43 ? 18.047 -13.539 -2.42 1 97.88 43 GLU B C 1
ATOM 1606 O O . GLU B 1 43 ? 17.812 -14.648 -2.898 1 97.88 43 GLU B O 1
ATOM 1611 N N . LYS B 1 44 ? 18.047 -13.359 -1.129 1 95.75 44 LYS B N 1
ATOM 1612 C CA . LYS B 1 44 ? 17.969 -14.438 -0.147 1 95.75 44 LYS B CA 1
ATOM 1613 C C . LYS B 1 44 ? 16.641 -15.188 -0.26 1 95.75 44 LYS B C 1
ATOM 1615 O O . LYS B 1 44 ? 16.531 -16.344 0.153 1 95.75 44 LYS B O 1
ATOM 1620 N N . ILE B 1 45 ? 15.641 -14.508 -0.9 1 94.31 45 ILE B N 1
ATOM 1621 C CA . ILE B 1 45 ? 14.359 -15.203 -0.988 1 94.31 45 ILE B CA 1
ATOM 1622 C C . ILE B 1 45 ? 13.984 -15.414 -2.453 1 94.31 45 ILE B C 1
ATOM 1624 O O . ILE B 1 45 ? 12.828 -15.672 -2.773 1 94.31 45 ILE B O 1
ATOM 1628 N N . GLY B 1 46 ? 14.93 -15.164 -3.34 1 96.06 46 GLY B N 1
ATOM 1629 C CA . GLY B 1 46 ? 14.719 -15.578 -4.719 1 96.06 46 GLY B CA 1
ATOM 1630 C C . GLY B 1 46 ? 14.625 -14.414 -5.684 1 96.06 46 GLY B C 1
ATOM 1631 O O . GLY B 1 46 ? 14.516 -14.617 -6.895 1 96.06 46 GLY B O 1
ATOM 1632 N N . GLY B 1 47 ? 14.672 -13.164 -5.18 1 98.31 47 GLY B N 1
ATOM 1633 C CA . GLY B 1 47 ? 14.648 -12 -6.051 1 98.31 47 GLY B CA 1
ATOM 1634 C C . GLY B 1 47 ? 16.016 -11.602 -6.555 1 98.31 47 GLY B C 1
ATOM 1635 O O . GLY B 1 47 ? 16.969 -12.391 -6.492 1 98.31 47 GLY B O 1
ATOM 1636 N N . THR B 1 48 ? 16.078 -10.336 -7.199 1 98.5 48 THR B N 1
ATOM 1637 C CA . THR B 1 48 ? 17.328 -9.828 -7.746 1 98.5 48 THR B CA 1
ATOM 1638 C C . THR B 1 48 ? 17.703 -8.5 -7.094 1 98.5 48 THR B C 1
ATOM 1640 O O . THR B 1 48 ? 18.688 -7.867 -7.48 1 98.5 48 THR B O 1
ATOM 1643 N N . ASN B 1 49 ? 16.938 -8.039 -6.184 1 98.56 49 ASN B N 1
ATOM 1644 C CA . ASN B 1 49 ? 17.172 -6.832 -5.395 1 98.56 49 ASN B CA 1
ATOM 1645 C C . ASN B 1 49 ? 17.328 -5.602 -6.281 1 98.56 49 ASN B C 1
ATOM 1647 O O . ASN B 1 49 ? 18.219 -4.777 -6.055 1 98.56 49 ASN B O 1
ATOM 1651 N N . LYS B 1 50 ? 16.469 -5.43 -7.238 1 98.69 50 LYS B N 1
ATOM 1652 C CA . LYS B 1 50 ? 16.578 -4.316 -8.172 1 98.69 50 LYS B CA 1
ATOM 1653 C C . LYS B 1 50 ? 15.562 -3.219 -7.84 1 98.69 50 LYS B C 1
ATOM 1655 O O . LYS B 1 50 ? 15.5 -2.193 -8.523 1 98.69 50 LYS B O 1
ATOM 1660 N N . GLY B 1 51 ? 14.805 -3.398 -6.812 1 98.81 51 GLY B N 1
ATOM 1661 C CA . GLY B 1 51 ? 13.836 -2.424 -6.332 1 98.81 51 GLY B CA 1
ATOM 1662 C C . GLY B 1 51 ? 13.297 -2.754 -4.957 1 98.81 51 GLY B C 1
ATOM 1663 O O . GLY B 1 51 ? 13.594 -3.816 -4.402 1 98.81 51 GLY B O 1
ATOM 1664 N N . PRO B 1 52 ? 12.531 -1.804 -4.375 1 98.94 52 PRO B N 1
ATOM 1665 C CA . PRO B 1 52 ? 11.859 -2.084 -3.102 1 98.94 52 PRO B CA 1
ATOM 1666 C C . PRO B 1 52 ? 10.883 -3.256 -3.195 1 98.94 52 PRO B C 1
ATOM 1668 O O . PRO B 1 52 ? 10.406 -3.58 -4.285 1 98.94 52 PRO B O 1
ATOM 1671 N N . THR B 1 53 ? 10.648 -3.926 -2.098 1 98.88 53 THR B N 1
ATOM 1672 C CA . THR B 1 53 ? 9.586 -4.922 -2.002 1 98.88 53 THR B CA 1
ATOM 1673 C C . THR B 1 53 ? 8.219 -4.254 -2.031 1 98.88 53 THR B C 1
ATOM 1675 O O . THR B 1 53 ? 8.109 -3.039 -1.851 1 98.88 53 THR B O 1
ATOM 1678 N N . PRO B 1 54 ? 7.164 -5.062 -2.279 1 98.94 54 PRO B N 1
ATOM 1679 C CA . PRO B 1 54 ? 5.82 -4.48 -2.229 1 98.94 54 PRO B CA 1
ATOM 1680 C C . PRO B 1 54 ? 5.535 -3.768 -0.908 1 98.94 54 PRO B C 1
ATOM 1682 O O . PRO B 1 54 ? 5.039 -2.639 -0.905 1 98.94 54 PRO B O 1
ATOM 1685 N N . LEU B 1 55 ? 5.902 -4.332 0.23 1 98.94 55 LEU B N 1
ATOM 1686 C CA . LEU B 1 55 ? 5.543 -3.773 1.53 1 98.94 55 LEU B CA 1
ATOM 1687 C C . LEU B 1 55 ? 6.395 -2.553 1.853 1 98.94 55 LEU B C 1
ATOM 1689 O O . LEU B 1 55 ? 5.957 -1.656 2.576 1 98.94 55 LEU B O 1
ATOM 1693 N N . GLU B 1 56 ? 7.605 -2.475 1.277 1 98.94 56 GLU B N 1
ATOM 1694 C CA . GLU B 1 56 ? 8.398 -1.258 1.396 1 98.94 56 GLU B CA 1
ATOM 1695 C C . GLU B 1 56 ? 7.742 -0.092 0.668 1 98.94 56 GLU B C 1
ATOM 1697 O O . GLU B 1 56 ? 7.68 1.021 1.195 1 98.94 56 GLU B O 1
ATOM 1702 N N . TYR B 1 57 ? 7.227 -0.347 -0.534 1 98.94 57 TYR B N 1
ATOM 1703 C CA . TYR B 1 57 ? 6.469 0.676 -1.245 1 98.94 57 TYR B CA 1
ATOM 1704 C C . TYR B 1 57 ? 5.223 1.074 -0.462 1 98.94 57 TYR B C 1
ATOM 1706 O O . TYR B 1 57 ? 4.875 2.256 -0.399 1 98.94 57 TYR B O 1
ATOM 1714 N N . VAL B 1 58 ? 4.535 0.115 0.109 1 98.94 58 VAL B N 1
ATOM 1715 C CA . VAL B 1 58 ? 3.311 0.385 0.857 1 98.94 58 VAL B CA 1
ATOM 1716 C C . VAL B 1 58 ? 3.623 1.288 2.049 1 98.94 58 VAL B C 1
ATOM 1718 O O . VAL B 1 58 ? 2.92 2.273 2.287 1 98.94 58 VAL B O 1
ATOM 1721 N N . LEU B 1 59 ? 4.699 0.979 2.764 1 98.94 59 LEU B N 1
ATOM 1722 C CA . LEU B 1 59 ? 5.035 1.782 3.934 1 98.94 59 LEU B CA 1
ATOM 1723 C C . LEU B 1 59 ? 5.461 3.188 3.521 1 98.94 59 LEU B C 1
ATOM 1725 O O . LEU B 1 59 ? 5.094 4.168 4.172 1 98.94 59 LEU B O 1
ATOM 1729 N N . GLY B 1 60 ? 6.258 3.314 2.477 1 98.94 60 GLY B N 1
ATOM 1730 C CA . GLY B 1 60 ? 6.566 4.629 1.939 1 98.94 60 GLY B CA 1
ATOM 1731 C C . GLY B 1 60 ? 5.332 5.398 1.503 1 98.94 60 GLY B C 1
ATOM 1732 O O . GLY B 1 60 ? 5.234 6.605 1.731 1 98.94 60 GLY B O 1
ATOM 1733 N N . SER B 1 61 ? 4.406 4.703 0.874 1 98.94 61 SER B N 1
ATOM 1734 C CA . SER B 1 61 ? 3.16 5.316 0.427 1 98.94 61 SER B CA 1
ATOM 1735 C C . SER B 1 61 ? 2.312 5.77 1.609 1 98.94 61 SER B C 1
ATOM 1737 O O . SER B 1 61 ? 1.614 6.781 1.528 1 98.94 61 SER B O 1
ATOM 1739 N N . TYR B 1 62 ? 2.342 4.992 2.697 1 98.94 62 TYR B N 1
ATOM 1740 C CA . TYR B 1 62 ? 1.715 5.379 3.955 1 98.94 62 TYR B CA 1
ATOM 1741 C C . TYR B 1 62 ? 2.242 6.727 4.438 1 98.94 62 TYR B C 1
ATOM 1743 O O . TYR B 1 62 ? 1.465 7.648 4.699 1 98.94 62 TYR B O 1
ATOM 1751 N N . ASN B 1 63 ? 3.58 6.887 4.457 1 98.94 63 ASN B N 1
ATOM 1752 C CA . ASN B 1 63 ? 4.188 8.164 4.812 1 98.94 63 ASN B CA 1
ATOM 1753 C C . ASN B 1 63 ? 3.754 9.273 3.863 1 98.94 63 ASN B C 1
ATOM 1755 O O . ASN B 1 63 ? 3.371 10.359 4.305 1 98.94 63 ASN B O 1
ATOM 1759 N N . GLY B 1 64 ? 3.852 8.961 2.574 1 98.94 64 GLY B N 1
ATOM 1760 C CA . GLY B 1 64 ? 3.498 9.953 1.574 1 98.94 64 GLY B CA 1
ATOM 1761 C C . GLY B 1 64 ? 2.055 10.414 1.669 1 98.94 64 GLY B C 1
ATOM 1762 O O . GLY B 1 64 ? 1.762 11.594 1.503 1 98.94 64 GLY B O 1
ATOM 1763 N N . CYS B 1 65 ? 1.182 9.492 1.946 1 98.94 65 CYS B N 1
ATOM 1764 C CA . CYS B 1 65 ? -0.237 9.805 2.076 1 98.94 65 CYS B CA 1
ATOM 1765 C C . CYS B 1 65 ? -0.487 10.711 3.277 1 98.94 65 CYS B C 1
ATOM 1767 O O . CYS B 1 65 ? -1.237 11.68 3.182 1 98.94 65 CYS B O 1
ATOM 1769 N N . LEU B 1 66 ? 0.121 10.352 4.426 1 98.94 66 LEU B N 1
ATOM 1770 C CA . LEU B 1 66 ? 0.041 11.219 5.594 1 98.94 66 LEU B CA 1
ATOM 1771 C C . LEU B 1 66 ? 0.492 12.633 5.25 1 98.94 66 LEU B C 1
ATOM 1773 O O . LEU B 1 66 ? -0.196 13.602 5.574 1 98.94 66 LEU B O 1
ATOM 1777 N N . GLN B 1 67 ? 1.613 12.75 4.582 1 98.81 67 GLN B N 1
ATOM 1778 C CA . GLN B 1 67 ? 2.184 14.062 4.273 1 98.81 67 GLN B CA 1
ATOM 1779 C C . GLN B 1 67 ? 1.274 14.852 3.338 1 98.81 67 GLN B C 1
ATOM 1781 O O . GLN B 1 67 ? 1.07 16.047 3.529 1 98.81 67 GLN B O 1
ATOM 1786 N N . VAL B 1 68 ? 0.722 14.188 2.324 1 98.75 68 VAL B N 1
ATOM 1787 C CA . VAL B 1 68 ? -0.17 14.828 1.366 1 98.75 68 VAL B CA 1
ATOM 1788 C C . VAL B 1 68 ? -1.394 15.383 2.092 1 98.75 68 VAL B C 1
ATOM 1790 O O . VAL B 1 68 ? -1.774 16.547 1.886 1 98.75 68 VAL B O 1
ATOM 1793 N N . VAL B 1 69 ? -1.972 14.586 2.936 1 98.81 69 VAL B N 1
ATOM 1794 C CA . VAL B 1 69 ? -3.203 14.992 3.605 1 98.81 69 VAL B CA 1
ATOM 1795 C C . VAL B 1 69 ? -2.896 16.062 4.648 1 98.81 69 VAL B C 1
ATOM 1797 O O . VAL B 1 69 ? -3.658 17.016 4.809 1 98.81 69 VAL B O 1
ATOM 1800 N N . ILE B 1 70 ? -1.765 15.969 5.355 1 98.88 70 ILE B N 1
ATOM 1801 C CA . ILE B 1 70 ? -1.344 17 6.293 1 98.88 70 ILE B CA 1
ATOM 1802 C C . ILE B 1 70 ? -1.237 18.344 5.566 1 98.88 70 ILE B C 1
ATOM 1804 O O . ILE B 1 70 ? -1.773 19.359 6.031 1 98.88 70 ILE B O 1
ATOM 1808 N N . GLU B 1 71 ? -0.622 18.359 4.438 1 98.56 71 GLU B N 1
ATOM 1809 C CA . GLU B 1 71 ? -0.455 19.594 3.688 1 98.56 71 GLU B CA 1
ATOM 1810 C C . GLU B 1 71 ? -1.798 20.141 3.201 1 98.56 71 GLU B C 1
ATOM 1812 O O . GLU B 1 71 ? -2.031 21.344 3.215 1 98.56 71 GLU B O 1
ATOM 1817 N N . THR B 1 72 ? -2.662 19.25 2.74 1 98.5 72 THR B N 1
ATOM 1818 C CA . THR B 1 72 ? -3.988 19.641 2.27 1 98.5 72 THR B CA 1
ATOM 1819 C C . THR B 1 72 ? -4.773 20.328 3.383 1 98.5 72 THR B C 1
ATOM 1821 O O . THR B 1 72 ? -5.297 21.422 3.193 1 98.5 72 THR B O 1
ATOM 1824 N N . ILE B 1 73 ? -4.801 19.703 4.535 1 98.75 73 ILE B N 1
ATOM 1825 C CA . ILE B 1 73 ? -5.57 20.219 5.664 1 98.75 73 ILE B CA 1
ATOM 1826 C C . ILE B 1 73 ? -4.914 21.5 6.195 1 98.75 73 ILE B C 1
ATOM 1828 O O . ILE B 1 73 ? -5.605 22.438 6.574 1 98.75 73 ILE B O 1
ATOM 1832 N N . ALA B 1 74 ? -3.551 21.516 6.223 1 98.69 74 ALA B N 1
ATOM 1833 C CA . ALA B 1 74 ? -2.848 22.719 6.656 1 98.69 74 ALA B CA 1
ATOM 1834 C C . ALA B 1 74 ? -3.236 23.922 5.801 1 98.69 74 ALA B C 1
ATOM 1836 O O . ALA B 1 74 ? -3.498 25 6.328 1 98.69 74 ALA B O 1
ATOM 1837 N N . ARG B 1 75 ? -3.311 23.703 4.555 1 97.94 75 ARG B N 1
ATOM 1838 C CA . ARG B 1 75 ? -3.715 24.766 3.639 1 97.94 75 ARG B CA 1
ATOM 1839 C C . ARG B 1 75 ? -5.137 25.219 3.932 1 97.94 75 ARG B C 1
ATOM 1841 O O . ARG B 1 75 ? -5.406 26.422 3.967 1 97.94 75 ARG B O 1
ATOM 1848 N N . GLU B 1 76 ? -6.02 24.312 4.152 1 98.19 76 GLU B N 1
ATOM 1849 C CA . GLU B 1 76 ? -7.418 24.625 4.445 1 98.19 76 GLU B CA 1
ATOM 1850 C C . GLU B 1 76 ? -7.551 25.422 5.734 1 98.19 76 GLU B C 1
ATOM 1852 O O . GLU B 1 76 ? -8.43 26.281 5.848 1 98.19 76 GLU B O 1
ATOM 1857 N N . LEU B 1 77 ? -6.664 25.156 6.668 1 98.5 77 LEU B N 1
ATOM 1858 C CA . LEU B 1 77 ? -6.77 25.75 8 1 98.5 77 LEU B CA 1
ATOM 1859 C C . LEU B 1 77 ? -5.898 27 8.117 1 98.5 77 LEU B C 1
ATOM 1861 O O . LEU B 1 77 ? -5.902 27.672 9.148 1 98.5 77 LEU B O 1
ATOM 1865 N N . GLY B 1 78 ? -5.094 27.266 7.078 1 98.38 78 GLY B N 1
ATOM 1866 C CA . GLY B 1 78 ? -4.195 28.406 7.109 1 98.38 78 GLY B CA 1
ATOM 1867 C C . GLY B 1 78 ? -2.959 28.172 7.961 1 98.38 78 GLY B C 1
ATOM 1868 O O . GLY B 1 78 ? -2.4 29.125 8.523 1 98.38 78 GLY B O 1
ATOM 1869 N N . ILE B 1 79 ? -2.576 26.953 8.188 1 98.62 79 ILE B N 1
ATOM 1870 C CA . ILE B 1 79 ? -1.358 26.594 8.906 1 98.62 79 ILE B CA 1
ATOM 1871 C C . ILE B 1 79 ? -0.168 26.641 7.949 1 98.62 79 ILE B C 1
ATOM 1873 O O . ILE B 1 79 ? -0.224 26.078 6.852 1 98.62 79 ILE B O 1
ATOM 1877 N N . ARG B 1 80 ? 0.852 27.359 8.352 1 98.56 80 ARG B N 1
ATOM 1878 C CA . ARG B 1 80 ? 2.074 27.375 7.551 1 98.56 80 ARG B CA 1
ATOM 1879 C C . ARG B 1 80 ? 3.115 26.422 8.125 1 98.56 80 ARG B C 1
ATOM 1881 O O . ARG B 1 80 ? 3.637 26.641 9.219 1 98.56 80 ARG B O 1
ATOM 1888 N N . ILE B 1 81 ? 3.43 25.375 7.375 1 98.44 81 ILE B N 1
ATOM 1889 C CA . ILE B 1 81 ? 4.422 24.391 7.773 1 98.44 81 ILE B CA 1
ATOM 1890 C C . ILE B 1 81 ? 5.805 24.812 7.285 1 98.44 81 ILE B C 1
ATOM 1892 O O . ILE B 1 81 ? 5.98 25.125 6.105 1 98.44 81 ILE B O 1
ATOM 1896 N N . ALA B 1 82 ? 6.715 24.844 8.188 1 98.44 82 ALA B N 1
ATOM 1897 C CA . ALA B 1 82 ? 8.086 25.188 7.828 1 98.44 82 ALA B CA 1
ATOM 1898 C C . ALA B 1 82 ? 8.859 23.953 7.359 1 98.44 82 ALA B C 1
ATOM 1900 O O . ALA B 1 82 ? 9.664 24.047 6.434 1 98.44 82 ALA B O 1
ATOM 1901 N N . ASN B 1 83 ? 8.648 22.922 8.039 1 98.38 83 ASN B N 1
ATOM 1902 C CA . ASN B 1 83 ? 9.281 21.656 7.684 1 98.38 83 ASN B CA 1
ATOM 1903 C C . ASN B 1 83 ? 8.531 20.469 8.273 1 98.38 83 ASN B C 1
ATOM 1905 O O . ASN B 1 83 ? 7.891 20.594 9.32 1 98.38 83 ASN B O 1
ATOM 1909 N N . ILE B 1 84 ? 8.711 19.375 7.574 1 98.75 84 ILE B N 1
ATOM 1910 C CA . ILE B 1 84 ? 8.102 18.141 8.07 1 98.75 84 ILE B CA 1
ATOM 1911 C C . ILE B 1 84 ? 8.898 16.938 7.574 1 98.75 84 ILE B C 1
ATOM 1913 O O . ILE B 1 84 ? 9.375 16.922 6.438 1 98.75 84 ILE B O 1
ATOM 1917 N N . SER B 1 85 ? 9.102 15.984 8.359 1 98.75 85 SER B N 1
ATOM 1918 C CA . SER B 1 85 ? 9.695 14.695 8.023 1 98.75 85 SER B CA 1
ATOM 1919 C C . SER B 1 85 ? 8.984 13.555 8.742 1 98.75 85 SER B C 1
ATOM 1921 O O . SER B 1 85 ? 8.43 13.742 9.82 1 98.75 85 SER B O 1
ATOM 1923 N N . LEU B 1 86 ? 8.945 12.445 8.133 1 98.94 86 LEU B N 1
ATOM 1924 C CA . LEU B 1 86 ? 8.312 11.266 8.719 1 98.94 86 LEU B CA 1
ATOM 1925 C C . LEU B 1 86 ? 9.258 10.07 8.672 1 98.94 86 LEU B C 1
ATOM 1927 O O . LEU B 1 86 ? 10.023 9.906 7.723 1 98.94 86 LEU B O 1
ATOM 1931 N N . GLU B 1 87 ? 9.156 9.211 9.641 1 98.94 87 GLU B N 1
ATOM 1932 C CA . GLU B 1 87 ? 9.781 7.891 9.672 1 98.94 87 GLU B CA 1
ATOM 1933 C C . GLU B 1 87 ? 8.82 6.84 10.211 1 98.94 87 GLU B C 1
ATOM 1935 O O . GLU B 1 87 ? 8.203 7.035 11.266 1 98.94 87 GLU B O 1
ATOM 1940 N N . SER B 1 88 ? 8.734 5.781 9.484 1 98.94 88 SER B N 1
ATOM 1941 C CA . SER B 1 88 ? 7.859 4.699 9.922 1 98.94 88 SER B CA 1
ATOM 1942 C C . SER B 1 88 ? 8.602 3.369 9.961 1 98.94 88 SER B C 1
ATOM 1944 O O . SER B 1 88 ? 9.523 3.141 9.172 1 98.94 88 SER B O 1
ATOM 1946 N N . THR B 1 89 ? 8.188 2.561 10.898 1 98.94 89 THR B N 1
ATOM 1947 C CA . THR B 1 89 ? 8.602 1.166 11 1 98.94 89 THR B CA 1
ATOM 1948 C C . THR B 1 89 ? 7.391 0.242 11.086 1 98.94 89 THR B C 1
ATOM 1950 O O . THR B 1 89 ? 6.469 0.493 11.867 1 98.94 89 THR B O 1
ATOM 1953 N N . GLY B 1 90 ? 7.406 -0.79 10.281 1 98.81 90 GLY B N 1
ATOM 1954 C CA . GLY B 1 90 ? 6.406 -1.843 10.328 1 98.81 90 GLY B CA 1
ATOM 1955 C C . GLY B 1 90 ? 6.992 -3.213 10.602 1 98.81 90 GLY B C 1
ATOM 1956 O O . GLY B 1 90 ? 8.07 -3.543 10.117 1 98.81 90 GLY B O 1
ATOM 1957 N N . ASN B 1 91 ? 6.266 -3.965 11.375 1 98.5 91 ASN B N 1
ATOM 1958 C CA . ASN B 1 91 ? 6.637 -5.348 11.641 1 98.5 91 ASN B CA 1
ATOM 1959 C C . ASN B 1 91 ? 5.777 -6.324 10.844 1 98.5 91 ASN B C 1
ATOM 1961 O O . ASN B 1 91 ? 4.559 -6.156 10.758 1 98.5 91 ASN B O 1
ATOM 1965 N N . VAL B 1 92 ? 6.465 -7.34 10.258 1 98.5 92 VAL B N 1
ATOM 1966 C CA . VAL B 1 92 ? 5.758 -8.359 9.492 1 98.5 92 VAL B CA 1
ATOM 1967 C C . VAL B 1 92 ? 6.246 -9.75 9.906 1 98.5 92 VAL B C 1
ATOM 1969 O O . VAL B 1 92 ? 7.453 -10.008 9.914 1 98.5 92 VAL B O 1
ATOM 1972 N N . ASP B 1 93 ? 5.348 -10.625 10.312 1 97.94 93 ASP B N 1
ATOM 1973 C CA . ASP B 1 93 ? 5.684 -12.016 10.586 1 97.94 93 ASP B CA 1
ATOM 1974 C C . ASP B 1 93 ? 5.816 -12.812 9.289 1 97.94 93 ASP B C 1
ATOM 1976 O O . ASP B 1 93 ? 4.816 -13.125 8.641 1 97.94 93 ASP B O 1
ATOM 1980 N N . ARG B 1 94 ? 7.012 -13.203 8.93 1 96.38 94 ARG B N 1
ATOM 1981 C CA . ARG B 1 94 ? 7.32 -13.82 7.641 1 96.38 94 ARG B CA 1
ATOM 1982 C C . ARG B 1 94 ? 6.637 -15.18 7.508 1 96.38 94 ARG B C 1
ATOM 1984 O O . ARG B 1 94 ? 6.445 -15.68 6.395 1 96.38 94 ARG B O 1
ATOM 1991 N N . ARG B 1 95 ? 6.281 -15.789 8.586 1 97.62 95 ARG B N 1
ATOM 1992 C CA . ARG B 1 95 ? 5.68 -17.125 8.547 1 97.62 95 ARG B CA 1
ATOM 1993 C C . ARG B 1 95 ? 4.332 -17.094 7.832 1 97.62 95 ARG B C 1
ATOM 1995 O O . ARG B 1 95 ? 3.895 -18.109 7.285 1 97.62 95 ARG B O 1
ATOM 2002 N N . GLY B 1 96 ? 3.633 -15.922 7.824 1 97.5 96 GLY B N 1
ATOM 2003 C CA . GLY B 1 96 ? 2.377 -15.773 7.105 1 97.5 96 GLY B CA 1
ATOM 2004 C C . GLY B 1 96 ? 2.52 -15.953 5.609 1 97.5 96 GLY B C 1
ATOM 2005 O O . GLY B 1 96 ? 1.907 -16.844 5.023 1 97.5 96 GLY B O 1
ATOM 2006 N N . MET B 1 97 ? 3.463 -15.219 5.086 1 97.31 97 MET B N 1
ATOM 2007 C CA . MET B 1 97 ? 3.672 -15.258 3.641 1 97.31 97 MET B CA 1
ATOM 2008 C C . MET B 1 97 ? 4.219 -16.625 3.211 1 97.31 97 MET B C 1
ATOM 2010 O O . MET B 1 97 ? 3.877 -17.125 2.139 1 97.31 97 MET B O 1
ATOM 2014 N N . PHE B 1 98 ? 4.926 -17.266 4.078 1 96.69 98 PHE B N 1
ATOM 2015 C CA . PHE B 1 98 ? 5.543 -18.531 3.699 1 96.69 98 PHE B CA 1
ATOM 2016 C C . PHE B 1 98 ? 4.648 -19.703 4.086 1 96.69 98 PHE B C 1
ATOM 2018 O O . PHE B 1 98 ? 4.945 -20.859 3.744 1 96.69 98 PHE B O 1
ATOM 2025 N N . GLY B 1 99 ? 3.582 -19.422 4.82 1 96.5 99 GLY B N 1
ATOM 2026 C CA . GLY B 1 99 ? 2.598 -20.453 5.133 1 96.5 99 GLY B CA 1
ATOM 2027 C C . GLY B 1 99 ? 3.064 -21.422 6.207 1 96.5 99 GLY B C 1
ATOM 2028 O O . GLY B 1 99 ? 2.65 -22.578 6.227 1 96.5 99 GLY B O 1
ATOM 2029 N N . THR B 1 100 ? 3.916 -20.953 7.07 1 96.62 100 THR B N 1
ATOM 2030 C CA . THR B 1 100 ? 4.5 -21.859 8.047 1 96.62 100 THR B CA 1
ATOM 2031 C C . THR B 1 100 ? 3.875 -21.656 9.422 1 96.62 100 THR B C 1
ATOM 2033 O O . THR B 1 100 ? 4.219 -22.344 10.383 1 96.62 100 THR B O 1
ATOM 2036 N N . ALA B 1 101 ? 3.006 -20.672 9.562 1 96.75 101 ALA B N 1
ATOM 2037 C CA . ALA B 1 101 ? 2.199 -20.453 10.758 1 96.75 101 ALA B CA 1
ATOM 2038 C C . ALA B 1 101 ? 0.89 -19.75 10.406 1 96.75 101 ALA B C 1
ATOM 2040 O O . ALA B 1 101 ? 0.771 -19.141 9.344 1 96.75 101 ALA B O 1
ATOM 2041 N N . ASP B 1 102 ? -0.068 -19.922 11.297 1 96.69 102 ASP B N 1
ATOM 2042 C CA . ASP B 1 102 ? -1.343 -19.234 11.125 1 96.69 102 ASP B CA 1
ATOM 2043 C C . ASP B 1 102 ? -1.282 -17.828 11.695 1 96.69 102 ASP B C 1
ATOM 2045 O O . ASP B 1 102 ? -1.86 -17.547 12.75 1 96.69 102 ASP B O 1
ATOM 2049 N N . VAL B 1 103 ? -0.553 -16.953 11.062 1 97.62 103 VAL B N 1
ATOM 2050 C CA . VAL B 1 103 ? -0.406 -15.547 11.438 1 97.62 103 VAL B CA 1
ATOM 2051 C C . VAL B 1 103 ? -0.667 -14.664 10.219 1 97.62 103 VAL B C 1
ATOM 2053 O O . VAL B 1 103 ? -0.55 -15.109 9.078 1 97.62 103 VAL B O 1
ATOM 2056 N N . SER B 1 104 ? -1.069 -13.484 10.469 1 98 104 SER B N 1
ATOM 2057 C CA . SER B 1 104 ? -1.299 -12.547 9.375 1 98 104 SER B CA 1
ATOM 2058 C C . SER B 1 104 ? -0.041 -12.359 8.539 1 98 104 SER B C 1
ATOM 2060 O O . SER B 1 104 ? 1.054 -12.188 9.078 1 98 104 SER B O 1
ATOM 2062 N N . PRO B 1 105 ? -0.211 -12.352 7.23 1 98.62 105 PRO B N 1
ATOM 2063 C CA . PRO B 1 105 ? 0.97 -12.164 6.387 1 98.62 105 PRO B CA 1
ATOM 2064 C C . PRO B 1 105 ? 1.334 -10.688 6.199 1 98.62 105 PRO B C 1
ATOM 2066 O O . PRO B 1 105 ? 2.385 -10.375 5.637 1 98.62 105 PRO B O 1
ATOM 2069 N N . HIS B 1 106 ? 0.452 -9.781 6.598 1 98.69 106 HIS B N 1
ATOM 2070 C CA . HIS B 1 106 ? 0.762 -8.367 6.414 1 98.69 106 HIS B CA 1
ATOM 2071 C C . HIS B 1 106 ? 1.177 -7.719 7.73 1 98.69 106 HIS B C 1
ATOM 2073 O O . HIS B 1 106 ? 1.551 -8.414 8.68 1 98.69 106 HIS B O 1
ATOM 2079 N N . PHE B 1 107 ? 1.288 -6.379 7.836 1 98.81 107 PHE B N 1
ATOM 2080 C CA . PHE B 1 107 ? 1.84 -5.652 8.969 1 98.81 107 PHE B CA 1
ATOM 2081 C C . PHE B 1 107 ? 1.121 -6.039 10.258 1 98.81 107 PHE B C 1
ATOM 2083 O O . PHE B 1 107 ? -0.11 -6.105 10.297 1 98.81 107 PHE B O 1
ATOM 2090 N N . GLN B 1 108 ? 1.872 -6.273 11.336 1 98.31 108 GLN B N 1
ATOM 2091 C CA . GLN B 1 108 ? 1.315 -6.438 12.672 1 98.31 108 GLN B CA 1
ATOM 2092 C C . GLN B 1 108 ? 1.189 -5.094 13.391 1 98.31 108 GLN B C 1
ATOM 2094 O O . GLN B 1 108 ? 0.28 -4.898 14.195 1 98.31 108 GLN B O 1
ATOM 2099 N N . GLN B 1 109 ? 2.123 -4.262 13.039 1 98.56 109 GLN B N 1
ATOM 2100 C CA . GLN B 1 109 ? 2.205 -2.953 13.672 1 98.56 109 GLN B CA 1
ATOM 2101 C C . GLN B 1 109 ? 2.955 -1.958 12.797 1 98.56 109 GLN B C 1
ATOM 2103 O O . GLN B 1 109 ? 3.887 -2.334 12.078 1 98.56 109 GLN B O 1
ATOM 2108 N N . ILE B 1 110 ? 2.514 -0.698 12.898 1 98.94 110 ILE B N 1
ATOM 2109 C CA . ILE B 1 110 ? 3.24 0.407 12.281 1 98.94 110 ILE B CA 1
ATOM 2110 C C . ILE B 1 110 ? 3.432 1.53 13.305 1 98.94 110 ILE B C 1
ATOM 2112 O O . ILE B 1 110 ? 2.469 1.979 13.93 1 98.94 110 ILE B O 1
ATOM 2116 N N . ILE B 1 111 ? 4.645 1.946 13.508 1 98.94 111 ILE B N 1
ATOM 2117 C CA . ILE B 1 111 ? 4.973 3.105 14.336 1 98.94 111 ILE B CA 1
ATOM 2118 C C . ILE B 1 111 ? 5.547 4.215 13.461 1 98.94 111 ILE B C 1
ATOM 2120 O O . ILE B 1 111 ? 6.488 3.988 12.695 1 98.94 111 ILE B O 1
ATOM 2124 N N . THR B 1 112 ? 4.969 5.371 13.609 1 98.94 112 THR B N 1
ATOM 2125 C CA . THR B 1 112 ? 5.379 6.5 12.781 1 98.94 112 THR B CA 1
ATOM 2126 C C . THR B 1 112 ? 5.723 7.707 13.641 1 98.94 112 THR B C 1
ATOM 2128 O O . THR B 1 112 ? 4.957 8.086 14.531 1 98.94 112 THR B O 1
ATOM 2131 N N . THR B 1 113 ? 6.863 8.281 13.352 1 98.94 113 THR B N 1
ATOM 2132 C CA . THR B 1 113 ? 7.23 9.57 13.93 1 98.94 113 THR B CA 1
ATOM 2133 C C . THR B 1 113 ? 7.074 10.688 12.898 1 98.94 113 THR B C 1
ATOM 2135 O O . THR B 1 113 ? 7.57 10.57 11.773 1 98.94 113 THR B O 1
ATOM 2138 N N . ILE B 1 114 ? 6.379 11.695 13.344 1 98.94 114 ILE B N 1
ATOM 2139 C CA . ILE B 1 114 ? 6.23 12.906 12.539 1 98.94 114 ILE B CA 1
ATOM 2140 C C . ILE B 1 114 ? 6.922 14.078 13.234 1 98.94 114 ILE B C 1
ATOM 2142 O O . ILE B 1 114 ? 6.516 14.492 14.32 1 98.94 114 ILE B O 1
ATOM 2146 N N . ASP B 1 115 ? 7.953 14.531 12.578 1 98.88 115 ASP B N 1
ATOM 2147 C CA . ASP B 1 115 ? 8.594 15.781 12.992 1 98.88 115 ASP B CA 1
ATOM 2148 C C . ASP B 1 115 ? 8.086 16.953 12.156 1 98.88 115 ASP B C 1
ATOM 2150 O O . ASP B 1 115 ? 8.336 17.031 10.953 1 98.88 115 ASP B O 1
ATOM 2154 N N . ILE B 1 116 ? 7.383 17.906 12.883 1 98.81 116 ILE B N 1
ATOM 2155 C CA . ILE B 1 116 ? 6.773 19 12.125 1 98.81 116 ILE B CA 1
ATOM 2156 C C . ILE B 1 116 ? 7.125 20.328 12.766 1 98.81 116 ILE B C 1
ATOM 2158 O O . ILE B 1 116 ? 7.023 20.484 13.984 1 98.81 116 ILE B O 1
ATOM 2162 N N . ALA B 1 117 ? 7.66 21.234 11.953 1 98.62 117 ALA B N 1
ATOM 2163 C CA . ALA B 1 117 ? 7.875 22.625 12.336 1 98.62 117 ALA B CA 1
ATOM 2164 C C . ALA B 1 117 ? 6.793 23.531 11.75 1 98.62 117 ALA B C 1
ATOM 2166 O O . ALA B 1 117 ? 6.621 23.594 10.531 1 98.62 117 ALA B O 1
ATOM 2167 N N . ILE B 1 118 ? 6.055 24.234 12.664 1 98.25 118 ILE B N 1
ATOM 2168 C CA . ILE B 1 118 ? 4.953 25.094 12.234 1 98.25 118 ILE B CA 1
ATOM 2169 C C . ILE B 1 118 ? 5.344 26.547 12.406 1 98.25 118 ILE B C 1
ATOM 2171 O O . ILE B 1 118 ? 5.664 26.984 13.516 1 98.25 118 ILE B O 1
ATOM 2175 N N . ALA B 1 119 ? 5.266 27.234 11.359 1 98.12 119 ALA B N 1
ATOM 2176 C CA . ALA B 1 119 ? 5.633 28.656 11.375 1 98.12 119 ALA B CA 1
ATOM 2177 C C . ALA B 1 119 ? 4.469 29.516 11.844 1 98.12 119 ALA B C 1
ATOM 2179 O O . ALA B 1 119 ? 4.668 30.5 12.555 1 98.12 119 ALA B O 1
ATOM 2180 N N . GLU B 1 120 ? 3.266 29.156 11.398 1 97.5 120 GLU B N 1
ATOM 2181 C CA . GLU B 1 120 ? 2.055 29.891 11.766 1 97.5 120 GLU B CA 1
ATOM 2182 C C . GLU B 1 120 ? 0.871 28.938 11.93 1 97.5 120 GLU B C 1
ATOM 2184 O O . GLU B 1 120 ? 0.742 27.953 11.18 1 97.5 120 GLU B O 1
ATOM 2189 N N . GLY B 1 121 ? 0.021 29.172 12.938 1 97.38 121 GLY B N 1
ATOM 2190 C CA . GLY B 1 121 ? -1.232 28.453 13.086 1 97.38 121 GLY B CA 1
ATOM 2191 C C . GLY B 1 121 ? -1.107 27.219 13.969 1 97.38 121 GLY B C 1
ATOM 2192 O O . GLY B 1 121 ? -1.881 26.266 13.828 1 97.38 121 GLY B O 1
ATOM 2193 N N . LYS B 1 122 ? -0.111 27.219 14.844 1 97 122 LYS B N 1
ATOM 2194 C CA . LYS B 1 122 ? 0.138 26.078 15.727 1 97 122 LYS B CA 1
ATOM 2195 C C . LYS B 1 122 ? -1.085 25.766 16.578 1 97 122 LYS B C 1
ATOM 2197 O O . LYS B 1 122 ? -1.334 24.609 16.922 1 97 122 LYS B O 1
ATOM 2202 N N . GLU B 1 123 ? -1.856 26.734 16.844 1 97.88 123 GLU B N 1
ATOM 2203 C CA . GLU B 1 123 ? -3.033 26.578 17.703 1 97.88 123 GLU B CA 1
ATOM 2204 C C . GLU B 1 123 ? -4.078 25.688 17.047 1 97.88 123 GLU B C 1
ATOM 2206 O O . GLU B 1 123 ? -4.98 25.172 17.719 1 97.88 123 GLU B O 1
ATOM 2211 N N . LYS B 1 124 ? -3.996 25.453 15.742 1 98.44 124 LYS B N 1
ATOM 2212 C CA . LYS B 1 124 ? -4.98 24.656 15.016 1 98.44 124 LYS B CA 1
ATOM 2213 C C . LYS B 1 124 ? -4.477 23.234 14.789 1 98.44 124 LYS B C 1
ATOM 2215 O O . LYS B 1 124 ? -5.109 22.453 14.078 1 98.44 124 LYS B O 1
ATOM 2220 N N . LEU B 1 125 ? -3.404 22.891 15.43 1 98.31 125 LEU B N 1
ATOM 2221 C CA . LEU B 1 125 ? -2.756 21.609 15.164 1 98.31 125 LEU B CA 1
ATOM 2222 C C . LEU B 1 125 ? -3.662 20.453 15.562 1 98.31 125 LEU B C 1
ATOM 2224 O O . LEU B 1 125 ? -3.707 19.422 14.883 1 98.31 125 LEU B O 1
ATOM 2228 N N . ASP B 1 126 ? -4.332 20.578 16.688 1 98.44 126 ASP B N 1
ATOM 2229 C CA . ASP B 1 126 ? -5.207 19.484 17.109 1 98.44 126 ASP B CA 1
ATOM 2230 C C . ASP B 1 126 ? -6.34 19.266 16.109 1 98.44 126 ASP B C 1
ATOM 2232 O O . ASP B 1 126 ? -6.727 18.125 15.844 1 98.44 126 ASP B O 1
ATOM 2236 N N . GLU B 1 127 ? -6.84 20.328 15.602 1 98.81 127 GLU B N 1
ATOM 2237 C CA . GLU B 1 127 ? -7.852 20.219 14.562 1 98.81 127 GLU B CA 1
ATOM 2238 C C . GLU B 1 127 ? -7.289 19.547 13.312 1 98.81 127 GLU B C 1
ATOM 2240 O O . GLU B 1 127 ? -7.957 18.703 12.703 1 98.81 127 GLU B O 1
ATOM 2245 N N . LEU B 1 128 ? -6.098 19.891 12.938 1 98.88 128 LEU B N 1
ATOM 2246 C CA . LEU B 1 128 ? -5.434 19.234 11.805 1 98.88 128 LEU B CA 1
ATOM 2247 C C . LEU B 1 128 ? -5.332 17.734 12.023 1 98.88 128 LEU B C 1
ATOM 2249 O O . LEU B 1 128 ? -5.668 16.953 11.133 1 98.88 128 LEU B O 1
ATOM 2253 N N . LYS B 1 129 ? -4.91 17.344 13.211 1 98.88 129 LYS B N 1
ATOM 2254 C CA . LYS B 1 129 ? -4.746 15.922 13.516 1 98.88 129 LYS B CA 1
ATOM 2255 C C . LYS B 1 129 ? -6.074 15.18 13.406 1 98.88 129 LYS B C 1
ATOM 2257 O O . LYS B 1 129 ? -6.133 14.078 12.852 1 98.88 129 LYS B O 1
ATOM 2262 N N . GLU B 1 130 ? -7.109 15.773 13.93 1 98.75 130 GLU B N 1
ATOM 2263 C CA . GLU B 1 130 ? -8.43 15.156 13.883 1 98.75 130 GLU B CA 1
ATOM 2264 C C . GLU B 1 130 ? -8.883 14.922 12.445 1 98.75 130 GLU B C 1
ATOM 2266 O O . GLU B 1 130 ? -9.344 13.828 12.102 1 98.75 130 GLU B O 1
ATOM 2271 N N . LYS B 1 131 ? -8.75 15.891 11.617 1 98.88 131 LYS B N 1
ATOM 2272 C CA . LYS B 1 131 ? -9.133 15.773 10.219 1 98.88 131 LYS B CA 1
ATOM 2273 C C . LYS B 1 131 ? -8.242 14.773 9.484 1 98.88 131 LYS B C 1
ATOM 2275 O O . LYS B 1 131 ? -8.719 14.023 8.633 1 98.88 131 LYS B O 1
ATOM 2280 N N . LEU B 1 132 ? -6.945 14.812 9.828 1 98.88 13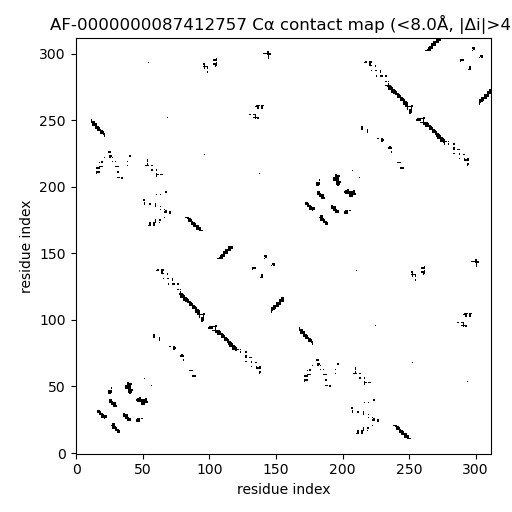2 LEU B N 1
ATOM 2281 C CA . LEU B 1 132 ? -6 13.875 9.234 1 98.88 132 LEU B CA 1
ATOM 2282 C C . LEU B 1 132 ? -6.457 12.438 9.438 1 98.88 132 LEU B C 1
ATOM 2284 O O . LEU B 1 132 ? -6.523 11.656 8.484 1 98.88 132 LEU B O 1
ATOM 2288 N N . TYR B 1 133 ? -6.828 12.094 10.672 1 98.75 133 TYR B N 1
ATOM 2289 C CA . TYR B 1 133 ? -7.164 10.719 11.031 1 98.75 133 TYR B CA 1
ATOM 2290 C C . TYR B 1 133 ? -8.484 10.297 10.398 1 98.75 133 TYR B C 1
ATOM 2292 O O . TYR B 1 133 ? -8.734 9.109 10.195 1 98.75 133 TYR B O 1
ATOM 2300 N N . GLN B 1 134 ? -9.242 11.281 9.984 1 98.62 134 GLN B N 1
ATOM 2301 C CA . GLN B 1 134 ? -10.5 11 9.312 1 98.62 134 GLN B CA 1
ATOM 2302 C C . GLN B 1 134 ? -10.305 10.859 7.809 1 98.62 134 GLN B C 1
ATOM 2304 O O . GLN B 1 134 ? -10.977 10.047 7.164 1 98.62 134 GLN B O 1
ATOM 2309 N N . ARG B 1 135 ? -9.359 11.562 7.258 1 98.88 135 ARG B N 1
ATOM 2310 C CA . ARG B 1 135 ? -9.406 11.805 5.82 1 98.88 135 ARG B CA 1
ATOM 2311 C C . ARG B 1 135 ? -8.281 11.07 5.105 1 98.88 135 ARG B C 1
ATOM 2313 O O . ARG B 1 135 ? -8.328 10.891 3.887 1 98.88 135 ARG B O 1
ATOM 2320 N N . CYS B 1 136 ? -7.211 10.727 5.762 1 98.94 136 CYS B N 1
ATOM 2321 C CA . CYS B 1 136 ? -6.059 10.125 5.102 1 98.94 136 CYS B CA 1
ATOM 2322 C C . CYS B 1 136 ? -6.371 8.711 4.629 1 98.94 136 CYS B C 1
ATOM 2324 O O . CYS B 1 136 ? -6.637 7.824 5.445 1 98.94 136 CYS B O 1
ATOM 2326 N N . PRO B 1 137 ? -6.273 8.391 3.328 1 98.94 137 PRO B N 1
ATOM 2327 C CA . PRO B 1 137 ? -6.598 7.062 2.799 1 98.94 137 PRO B CA 1
ATOM 2328 C C . PRO B 1 137 ? -5.77 5.953 3.439 1 98.94 137 PRO B C 1
ATOM 2330 O O . PRO B 1 137 ? -6.328 4.973 3.939 1 98.94 137 PRO B O 1
ATOM 2333 N N . MET B 1 138 ? -4.48 6.145 3.539 1 98.94 138 MET B N 1
ATOM 2334 C CA . MET B 1 138 ? -3.627 5.059 4.02 1 98.94 138 MET B CA 1
ATOM 2335 C C . MET B 1 138 ? -3.775 4.875 5.523 1 98.94 138 MET B C 1
ATOM 2337 O O . MET B 1 138 ? -3.713 3.75 6.027 1 98.94 138 MET B O 1
ATOM 2341 N N . TYR B 1 139 ? -3.941 5.992 6.277 1 98.94 139 TYR B N 1
ATOM 2342 C CA . TYR B 1 139 ? -4.223 5.836 7.703 1 98.94 139 TYR B CA 1
ATOM 2343 C C . TYR B 1 139 ? -5.457 4.969 7.926 1 98.94 139 TYR B C 1
ATOM 2345 O O . TYR B 1 139 ? -5.438 4.059 8.758 1 98.94 139 TYR B O 1
ATOM 2353 N N . ASN B 1 140 ? -6.473 5.254 7.203 1 98.94 140 ASN B N 1
ATOM 2354 C CA . ASN B 1 140 ? -7.742 4.566 7.41 1 98.94 140 ASN B CA 1
ATOM 2355 C C . ASN B 1 140 ? -7.715 3.152 6.836 1 98.94 140 ASN B C 1
ATOM 2357 O O . ASN B 1 140 ? -8.375 2.252 7.363 1 98.94 140 ASN B O 1
ATOM 2361 N N . LEU B 1 141 ? -6.953 2.924 5.707 1 98.94 141 LEU B N 1
ATOM 2362 C CA . LEU B 1 141 ? -6.75 1.562 5.227 1 98.94 141 LEU B CA 1
ATOM 2363 C C . LEU B 1 141 ? -6.125 0.689 6.312 1 98.94 141 LEU B C 1
ATOM 2365 O O . LEU B 1 141 ? -6.602 -0.417 6.574 1 98.94 141 LEU B O 1
ATOM 2369 N N . ILE B 1 142 ? -5.051 1.205 6.973 1 98.94 142 ILE B N 1
ATOM 2370 C CA . ILE B 1 142 ? -4.344 0.5 8.039 1 98.94 142 ILE B CA 1
ATOM 2371 C C . ILE B 1 142 ? -5.281 0.288 9.227 1 98.94 142 ILE B C 1
ATOM 2373 O O . ILE B 1 142 ? -5.32 -0.8 9.805 1 98.94 142 ILE B O 1
ATOM 2377 N N . LYS B 1 143 ? -6.031 1.287 9.562 1 98.81 143 LYS B N 1
ATOM 2378 C CA . LYS B 1 143 ? -7.004 1.211 10.648 1 98.81 143 LYS B CA 1
ATOM 2379 C C . LYS B 1 143 ? -8.055 0.141 10.367 1 98.81 143 LYS B C 1
ATOM 2381 O O . LYS B 1 143 ? -8.336 -0.699 11.227 1 98.81 143 LYS B O 1
ATOM 2386 N N . ASP B 1 144 ? -8.656 0.151 9.172 1 98.81 144 ASP B N 1
ATOM 2387 C CA . ASP B 1 144 ? -9.734 -0.762 8.82 1 98.81 144 ASP B CA 1
ATOM 2388 C C . ASP B 1 144 ? -9.234 -2.203 8.742 1 98.81 144 ASP B C 1
ATOM 2390 O O . ASP B 1 144 ? -10.008 -3.145 8.938 1 98.81 144 ASP B O 1
ATOM 2394 N N . ALA B 1 145 ? -7.914 -2.354 8.492 1 98.81 145 ALA B N 1
ATOM 2395 C CA . ALA B 1 145 ? -7.309 -3.684 8.484 1 98.81 145 ALA B CA 1
ATOM 2396 C C . ALA B 1 145 ? -6.973 -4.145 9.898 1 98.81 145 ALA B C 1
ATOM 2398 O O . ALA B 1 145 ? -6.43 -5.234 10.094 1 98.81 145 ALA B O 1
ATOM 2399 N N . GLN B 1 146 ? -7.199 -3.303 10.914 1 98.38 146 GLN B N 1
ATOM 2400 C CA . GLN B 1 146 ? -7.023 -3.592 12.336 1 98.38 146 GLN B CA 1
ATOM 2401 C C . GLN B 1 146 ? -5.547 -3.775 12.68 1 98.38 146 GLN B C 1
ATOM 2403 O O . GLN B 1 146 ? -5.199 -4.613 13.508 1 98.38 146 GLN B O 1
ATOM 2408 N N . ILE B 1 147 ? -4.73 -3.109 11.961 1 98.81 147 ILE B N 1
ATOM 2409 C CA . ILE B 1 147 ? -3.307 -3.072 12.273 1 98.81 147 ILE B CA 1
ATOM 2410 C C . ILE B 1 147 ? -3.053 -2.055 13.391 1 98.81 147 ILE B C 1
ATOM 2412 O O . ILE B 1 147 ? -3.551 -0.928 13.328 1 98.81 147 ILE B O 1
ATOM 2416 N N . LYS B 1 148 ? -2.311 -2.43 14.383 1 98.31 148 LYS B N 1
ATOM 2417 C CA . LYS B 1 148 ? -1.921 -1.47 15.406 1 98.31 148 LYS B CA 1
ATOM 2418 C C . LYS B 1 148 ? -1.064 -0.352 14.82 1 98.31 148 LYS B C 1
ATOM 2420 O O . LYS B 1 148 ? -0.021 -0.614 14.219 1 98.31 148 LYS B O 1
ATOM 2425 N N . GLN B 1 149 ? -1.527 0.864 14.891 1 98.31 149 GLN B N 1
ATOM 2426 C CA . GLN B 1 149 ? -0.736 1.979 14.383 1 98.31 149 GLN B CA 1
ATOM 2427 C C . GLN B 1 149 ? -0.574 3.068 15.438 1 98.31 149 GLN B C 1
ATOM 2429 O O . GLN B 1 149 ? -1.52 3.383 16.156 1 98.31 149 GLN B O 1
ATOM 2434 N N . GLU B 1 150 ? 0.593 3.502 15.609 1 98.69 150 GLU B N 1
ATOM 2435 C CA . GLU B 1 150 ? 0.949 4.586 16.516 1 98.69 150 GLU B CA 1
ATOM 2436 C C . GLU B 1 150 ? 1.629 5.73 15.766 1 98.69 150 GLU B C 1
ATOM 2438 O O . GLU B 1 150 ? 2.574 5.512 15.008 1 98.69 150 GLU B O 1
ATOM 2443 N N . ILE B 1 151 ? 1.123 6.934 15.992 1 98.88 151 ILE B N 1
ATOM 2444 C CA . ILE B 1 151 ? 1.741 8.125 15.43 1 98.88 151 ILE B CA 1
ATOM 2445 C C . ILE B 1 151 ? 2.281 9.016 16.547 1 98.88 151 ILE B C 1
ATOM 2447 O O . ILE B 1 151 ? 1.524 9.461 17.422 1 98.88 151 ILE B O 1
ATOM 2451 N N . ILE B 1 152 ? 3.555 9.234 16.531 1 98.88 152 ILE B N 1
ATOM 2452 C CA . ILE B 1 152 ? 4.25 10.086 17.5 1 98.88 152 ILE B CA 1
ATOM 2453 C C . ILE B 1 152 ? 4.57 11.438 16.859 1 98.88 152 ILE B C 1
ATOM 2455 O O . ILE B 1 152 ? 5.281 11.5 15.859 1 98.88 152 ILE B O 1
ATOM 2459 N N . TRP B 1 153 ? 4.023 12.508 17.469 1 98.81 153 TRP B N 1
ATOM 2460 C CA . TRP B 1 153 ? 4.211 13.852 16.938 1 98.81 153 TRP B CA 1
ATOM 2461 C C . TRP B 1 153 ? 5.297 14.602 17.703 1 98.81 153 TRP B C 1
ATOM 2463 O O . TRP B 1 153 ? 5.238 14.695 18.922 1 98.81 153 TRP B O 1
ATOM 2473 N N . ASN B 1 154 ? 6.258 15.008 17.016 1 98.81 154 ASN B N 1
ATOM 2474 C CA . ASN B 1 154 ? 7.227 15.977 17.516 1 98.81 154 ASN B CA 1
ATOM 2475 C C . ASN B 1 154 ? 7.027 17.344 16.891 1 98.81 154 ASN B C 1
ATOM 2477 O O . ASN B 1 154 ? 7.344 17.547 15.711 1 98.81 154 ASN B O 1
ATOM 2481 N N . VAL B 1 155 ? 6.543 18.328 17.719 1 98.25 155 VAL B N 1
ATOM 2482 C CA . VAL B 1 155 ? 6.145 19.625 17.188 1 98.25 155 VAL B CA 1
ATOM 2483 C C . VAL B 1 155 ? 7.129 20.703 17.641 1 98.25 155 VAL B C 1
ATOM 2485 O O . VAL B 1 155 ? 7.453 20.781 18.828 1 98.25 155 VAL B O 1
ATOM 2488 N N . LYS B 1 156 ? 7.527 21.422 16.734 1 94.38 156 LYS B N 1
ATOM 2489 C CA . LYS B 1 156 ? 8.375 22.578 17 1 94.38 156 LYS B CA 1
ATOM 2490 C C . LYS B 1 156 ? 7.727 23.875 16.516 1 94.38 156 LYS B C 1
ATOM 2492 O O . LYS B 1 156 ? 7.145 23.906 15.43 1 94.38 156 LYS B O 1
#

Organism: NCBI:txid267746

Solvent-accessible surface area (backbone atoms only — not comparable to full-atom values): 15700 Å² total; per-residue (Å²): 116,69,67,60,51,56,54,53,55,56,66,39,47,43,79,44,55,27,40,37,41,63,71,55,54,50,27,31,42,29,37,40,91,96,42,71,49,54,32,11,32,52,56,92,80,55,20,73,54,79,32,49,35,34,67,49,45,38,50,32,24,38,52,43,30,50,50,34,39,48,52,53,46,26,58,76,72,62,34,39,72,72,44,51,38,38,38,37,40,31,36,27,41,51,39,8,51,70,64,75,44,100,49,64,31,32,63,60,32,37,44,32,41,36,41,37,30,50,74,38,51,66,89,48,45,67,59,46,52,57,51,38,67,65,15,22,29,47,63,42,45,41,49,50,38,67,34,50,72,46,80,44,79,45,79,82,118,67,69,61,52,56,56,54,54,58,67,41,46,42,81,44,53,28,39,38,44,63,72,55,55,51,27,30,42,29,38,38,92,96,42,72,50,54,34,13,33,53,55,94,80,56,22,73,52,81,33,50,35,34,66,50,44,40,51,30,23,37,54,43,30,50,51,35,40,48,53,52,47,27,58,76,71,62,33,39,73,70,45,51,38,38,39,37,41,31,36,26,40,50,38,9,51,70,64,74,44,99,48,65,30,32,64,61,31,36,45,31,40,37,43,38,31,51,74,38,52,66,89,47,46,67,60,46,52,55,49,38,68,65,15,23,29,47,62,42,43,43,49,51,38,68,33,50,69,46,79,46,80,46,80,83

InterPro domains:
  IPR003718 OsmC/Ohr conserved domain [PF02566] (47-144)
  IPR015946 K homology domain-like, alpha/beta [G3DSA:3.30.300.20] (1-142)
  IPR036102 OsmC/Ohr superfamily [SSF82784] (8-153)
  IPR052924 OsmC/Ohr hydroperoxide reductase [PTHR35368] (15-145)

pLDDT: mean 94.52, std 14.14, range [28.22, 98.94]